Protein AF-A0A8J7KCV1-F1 (afdb_monomer_lite)

Sequence (204 aa):
MAQADCYLADWPGPLAQWQGEIDAYVFRALEPGMQAGCWDATDAADSQYQCLPAELRWLGALVTLDAQVCNGGFDQFFENSYGAVAEEALAGFRAFGLQEFAELCEAVCACLPRPVPRDQDERLALLEALRERREQHPAYADAAALAQARRQFEHWDAYTDDYFALMRRPFASLPAAYRAGLWGPLSHYIDQHPERFFRMPEAN

Foldseek 3Di:
DALLLQAPCNAPFLVVVCVVVLCVQQCVLQVQQQVVLDQDPPGSSVVRLVPDFLQSLLVSLQNLQSVQLSVPFVVSCLLGLSVLSLVSPLVSCVVLVVVLVNVLSCVVCVLADPPHDNRNVVSVVSVVVLVVCVVVDPLVVDPVSVVVCCVVRDDSVVSSVVVVVQQPAADPPDDPSLGGNPRNSVSVSCVVPVVSHPDDPPPD

Structure (mmCIF, N/CA/C/O backbone):
data_AF-A0A8J7KCV1-F1
#
_entry.id   AF-A0A8J7KCV1-F1
#
loop_
_atom_site.group_PDB
_atom_site.id
_atom_site.type_symbol
_atom_site.label_atom_id
_atom_site.label_alt_id
_atom_site.label_comp_id
_atom_site.label_asym_id
_atom_site.label_entity_id
_atom_site.label_seq_id
_atom_site.pdbx_PDB_ins_code
_atom_site.Cartn_x
_atom_site.Cartn_y
_atom_site.Cartn_z
_atom_site.occupancy
_atom_site.B_iso_or_equiv
_atom_site.auth_seq_id
_atom_site.auth_comp_id
_atom_site.auth_asym_id
_atom_site.auth_atom_id
_atom_site.pdbx_PDB_model_num
ATOM 1 N N . MET A 1 1 ? 0.155 21.320 -9.945 1.00 36.09 1 MET A N 1
ATOM 2 C CA . MET A 1 1 ? -0.465 21.305 -8.603 1.00 36.09 1 MET A CA 1
ATOM 3 C C . MET A 1 1 ? 0.025 20.041 -7.931 1.00 36.09 1 MET A C 1
ATOM 5 O O . MET A 1 1 ? -0.026 19.004 -8.575 1.00 36.09 1 MET A O 1
ATOM 9 N N . ALA A 1 2 ? 0.697 20.208 -6.795 1.00 37.81 2 ALA A N 1
ATOM 10 C CA . ALA A 1 2 ? 1.775 19.356 -6.290 1.00 37.81 2 ALA A CA 1
ATOM 11 C C . ALA A 1 2 ? 1.279 18.229 -5.363 1.00 37.81 2 ALA A C 1
ATOM 13 O O . ALA A 1 2 ? 0.158 18.312 -4.878 1.00 37.81 2 ALA A O 1
ATOM 14 N N . GLN A 1 3 ? 2.152 17.248 -5.083 1.00 46.03 3 GLN A N 1
ATOM 15 C CA . GLN A 1 3 ? 2.056 16.154 -4.086 1.00 46.03 3 GLN A CA 1
ATOM 16 C C . GLN A 1 3 ? 1.333 16.479 -2.754 1.00 46.03 3 GLN A C 1
ATOM 18 O O . GLN A 1 3 ? 0.912 15.564 -2.057 1.00 46.03 3 GLN A O 1
ATOM 23 N N . ALA A 1 4 ? 1.179 17.756 -2.396 1.00 40.38 4 ALA A N 1
ATOM 24 C CA . ALA A 1 4 ? 0.556 18.225 -1.159 1.00 40.38 4 ALA A CA 1
ATOM 25 C C . ALA A 1 4 ? -0.933 17.846 -1.003 1.00 40.38 4 ALA A C 1
ATOM 27 O O . ALA A 1 4 ? -1.388 17.660 0.114 1.00 40.38 4 ALA A O 1
ATOM 28 N N . ASP A 1 5 ? -1.697 17.656 -2.085 1.00 45.53 5 ASP A N 1
ATOM 29 C CA . ASP A 1 5 ? -3.137 17.335 -1.972 1.00 45.53 5 ASP A CA 1
ATOM 30 C C . ASP A 1 5 ? -3.415 15.846 -1.639 1.00 45.53 5 ASP A C 1
ATOM 32 O O . ASP A 1 5 ? -4.567 15.406 -1.665 1.00 45.53 5 ASP A O 1
ATOM 36 N N . CYS A 1 6 ? -2.372 15.042 -1.392 1.00 49.19 6 CYS A N 1
ATOM 37 C CA . CYS A 1 6 ? -2.468 13.587 -1.217 1.00 49.19 6 CYS A CA 1
ATOM 38 C C . CYS A 1 6 ? -2.203 13.115 0.223 1.00 49.19 6 CYS A C 1
ATOM 40 O O . CYS A 1 6 ? -2.686 12.045 0.594 1.00 49.19 6 CYS A O 1
ATOM 42 N N . TYR A 1 7 ? -1.501 13.907 1.043 1.00 54.84 7 TYR A N 1
ATOM 43 C CA . TYR A 1 7 ? -1.143 13.507 2.404 1.00 54.84 7 TYR A CA 1
ATOM 44 C C . TYR A 1 7 ? -2.344 13.530 3.347 1.00 54.84 7 TYR A C 1
ATOM 46 O O . TYR A 1 7 ? -3.113 14.491 3.388 1.00 54.84 7 TYR A O 1
ATOM 54 N N . LEU A 1 8 ? -2.429 12.507 4.202 1.00 57.56 8 LEU A N 1
ATOM 55 C CA . LEU A 1 8 ? -3.375 12.462 5.319 1.00 57.56 8 LEU A CA 1
ATOM 56 C C . LEU A 1 8 ? -3.290 13.716 6.210 1.00 57.56 8 LEU A C 1
ATOM 58 O O . LEU A 1 8 ? -4.315 14.217 6.662 1.00 57.56 8 LEU A O 1
ATOM 62 N N . ALA A 1 9 ? -2.078 14.246 6.421 1.00 53.53 9 ALA A N 1
ATOM 63 C CA . ALA A 1 9 ? -1.832 15.429 7.249 1.00 53.53 9 ALA A CA 1
ATOM 64 C C . ALA A 1 9 ? -2.503 16.707 6.713 1.00 53.53 9 ALA A C 1
ATOM 66 O O . ALA A 1 9 ? -2.848 17.592 7.494 1.00 53.53 9 ALA A O 1
ATOM 67 N N . ASP A 1 10 ? -2.728 16.780 5.400 1.00 55.25 10 ASP A N 1
ATOM 68 C CA . ASP A 1 10 ? -3.364 17.917 4.732 1.00 55.25 10 ASP A CA 1
ATOM 69 C C . ASP A 1 10 ? -4.872 17.680 4.498 1.00 55.25 10 ASP A C 1
ATOM 71 O O . ASP A 1 10 ? -5.571 18.526 3.931 1.00 55.25 10 ASP A O 1
ATOM 75 N N . TRP A 1 11 ? -5.409 16.542 4.961 1.00 59.81 11 TRP A N 1
ATOM 76 C CA . TRP A 1 11 ? -6.804 16.159 4.771 1.00 59.81 11 TRP A CA 1
ATOM 77 C C . TRP A 1 11 ? -7.705 16.667 5.912 1.00 59.81 11 TRP A C 1
ATOM 79 O O . TRP A 1 11 ? -7.592 16.187 7.037 1.00 59.81 11 TRP A O 1
ATOM 89 N N . PRO A 1 12 ? -8.698 17.546 5.660 1.00 55.81 12 PRO A N 1
ATOM 90 C CA . PRO A 1 12 ? -9.616 18.054 6.692 1.00 55.81 12 PRO A CA 1
ATOM 91 C C . PRO A 1 12 ? -10.721 17.042 7.088 1.00 55.81 12 PRO A C 1
ATOM 93 O O . PRO A 1 12 ? -11.812 17.425 7.519 1.00 55.81 12 PRO A O 1
ATOM 96 N N . GLY A 1 13 ? -10.472 15.744 6.884 1.00 61.47 13 GLY A N 1
ATOM 97 C CA . GLY A 1 13 ? -11.418 14.643 7.064 1.00 61.47 13 GLY A CA 1
ATOM 98 C C . GLY A 1 13 ? -11.696 14.241 8.517 1.00 61.47 13 GLY A C 1
ATOM 99 O O . GLY A 1 13 ? -10.932 14.603 9.406 1.00 61.47 13 GLY A O 1
ATOM 100 N N . PRO A 1 14 ? -12.712 13.393 8.770 1.00 58.69 14 PRO A N 1
ATOM 101 C CA . PRO A 1 14 ? -12.925 12.737 10.063 1.00 58.69 14 PRO A CA 1
ATOM 102 C C . PRO A 1 14 ? -11.691 11.974 10.544 1.00 58.69 14 PRO A C 1
ATOM 104 O O . PRO A 1 14 ? -11.448 11.906 11.739 1.00 58.69 14 PRO A O 1
ATOM 107 N N . LEU A 1 15 ? -10.868 11.449 9.631 1.00 65.81 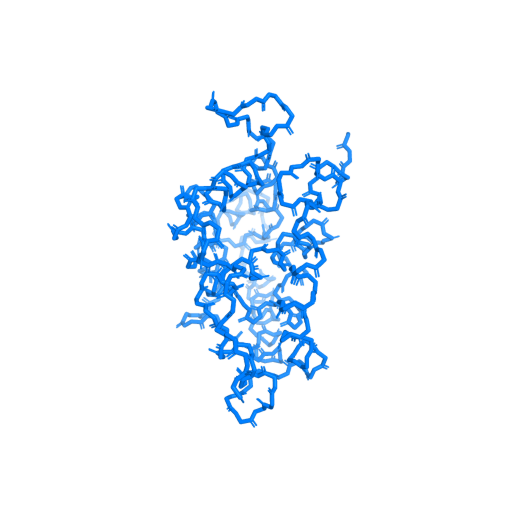15 LEU A N 1
ATOM 108 C CA . LEU A 1 15 ? -9.578 10.844 9.966 1.00 65.81 15 LEU A CA 1
ATOM 109 C C . LEU A 1 15 ? -8.608 11.799 10.679 1.00 65.81 15 LEU A C 1
ATOM 111 O O . LEU A 1 15 ? -7.857 11.345 11.534 1.00 65.81 15 LEU A O 1
ATOM 115 N N . ALA A 1 16 ? -8.648 13.107 10.399 1.00 66.50 16 ALA A N 1
ATOM 116 C CA . ALA A 1 16 ? -7.771 14.077 11.056 1.00 66.50 16 ALA A CA 1
ATOM 117 C C . ALA A 1 16 ? -8.033 14.168 12.565 1.00 66.50 16 ALA A C 1
ATOM 119 O O . ALA A 1 16 ? -7.112 14.411 13.340 1.00 66.50 16 ALA A O 1
ATOM 120 N N . GLN A 1 17 ? -9.277 13.926 12.998 1.00 68.12 17 GLN A N 1
ATOM 121 C CA . GLN A 1 17 ? -9.614 13.890 14.424 1.00 68.12 17 GLN A CA 1
ATOM 122 C C . GLN A 1 17 ? -9.018 12.662 15.131 1.00 68.12 17 GLN A C 1
ATOM 124 O O . GLN A 1 17 ? -8.866 12.691 16.344 1.00 68.12 17 GLN A O 1
ATOM 129 N N . TRP A 1 18 ? -8.676 11.621 14.362 1.00 69.56 18 TRP A N 1
ATOM 130 C CA . TRP A 1 18 ? -8.099 10.361 14.828 1.00 69.56 18 TRP A CA 1
ATOM 131 C C . TRP A 1 18 ? -6.590 10.266 14.572 1.00 69.56 18 TRP A C 1
ATOM 133 O O . TRP A 1 18 ? -5.991 9.214 14.795 1.00 69.56 18 TRP A O 1
ATOM 143 N N . GLN A 1 19 ? -5.959 11.334 14.066 1.00 69.38 19 GLN A N 1
ATOM 144 C CA . GLN A 1 19 ? -4.537 11.327 13.717 1.00 69.38 19 GLN A CA 1
ATOM 145 C C . GLN A 1 19 ? -3.670 10.973 14.931 1.00 69.38 19 GLN A C 1
ATOM 147 O O . GLN A 1 19 ? -2.750 10.172 14.815 1.00 69.38 19 GLN A O 1
ATOM 152 N N . GLY A 1 20 ? -4.003 11.510 16.110 1.00 69.19 20 GLY A N 1
ATOM 153 C CA . GLY A 1 20 ? -3.274 11.219 17.344 1.00 69.19 20 GLY A CA 1
ATOM 154 C C . GLY A 1 20 ? -3.357 9.746 17.749 1.00 69.19 20 GLY A C 1
ATOM 155 O O . GLY A 1 20 ? -2.357 9.171 18.173 1.00 69.19 20 GLY A O 1
ATOM 156 N N . GLU A 1 21 ? -4.520 9.115 17.597 1.00 70.00 21 GLU A N 1
ATOM 157 C CA . GLU A 1 21 ? -4.718 7.691 17.861 1.00 70.00 21 GLU A CA 1
ATOM 158 C C . GLU A 1 21 ? -4.012 6.815 16.825 1.00 70.00 21 GLU A C 1
ATOM 160 O O . GLU A 1 21 ? -3.375 5.831 17.196 1.00 70.00 21 GLU A O 1
ATOM 165 N N . ILE A 1 22 ? -4.084 7.168 15.541 1.00 72.44 22 ILE A N 1
ATOM 166 C CA . ILE A 1 22 ? -3.347 6.466 14.483 1.00 72.44 22 ILE A CA 1
ATOM 167 C C . ILE A 1 22 ? -1.846 6.532 14.790 1.00 72.44 22 ILE A C 1
ATOM 169 O O . ILE A 1 22 ? -1.183 5.496 14.840 1.00 72.44 22 ILE A O 1
ATOM 173 N N . ASP A 1 23 ? -1.323 7.707 15.126 1.00 70.56 23 ASP A N 1
ATOM 174 C CA . ASP A 1 23 ? 0.084 7.857 15.489 1.00 70.56 23 ASP A CA 1
ATOM 175 C C . ASP A 1 23 ? 0.454 7.052 16.742 1.00 70.56 23 ASP A C 1
ATOM 177 O O . ASP A 1 23 ? 1.470 6.350 16.775 1.00 70.56 23 ASP A O 1
ATOM 181 N N . ALA A 1 24 ? -0.393 7.094 17.770 1.00 68.44 24 ALA A N 1
ATOM 182 C CA . ALA A 1 24 ? -0.128 6.442 19.044 1.00 68.44 24 ALA A CA 1
ATOM 183 C C . ALA A 1 24 ? -0.217 4.910 18.991 1.00 68.44 24 ALA A C 1
ATOM 185 O O . ALA A 1 24 ? 0.581 4.247 19.656 1.00 68.44 24 ALA A O 1
ATOM 186 N N . TYR A 1 25 ? -1.180 4.351 18.254 1.00 69.81 25 TYR A N 1
ATOM 187 C CA . TYR A 1 25 ? -1.461 2.911 18.259 1.00 69.81 25 TYR A CA 1
ATOM 188 C C . TYR A 1 25 ? -0.835 2.177 17.087 1.00 69.81 25 TYR A C 1
ATOM 190 O O . TYR A 1 25 ? -0.376 1.048 17.246 1.00 69.81 25 TYR A O 1
ATOM 198 N N . VAL A 1 26 ? -0.822 2.799 15.914 1.00 71.56 26 VAL A N 1
ATOM 199 C CA . VAL A 1 26 ? -0.413 2.130 14.686 1.00 71.56 26 VAL A CA 1
ATOM 200 C C . VAL A 1 26 ? 1.069 2.349 14.431 1.00 71.56 26 VAL A C 1
ATOM 202 O O . VAL A 1 26 ? 1.812 1.374 14.324 1.00 71.56 26 VAL A O 1
ATOM 205 N N . PHE A 1 27 ? 1.529 3.603 14.390 1.00 73.00 27 PHE A N 1
ATOM 206 C CA . PHE A 1 27 ? 2.942 3.865 14.107 1.00 73.00 27 PHE A CA 1
ATOM 207 C C . PHE A 1 27 ? 3.850 3.386 15.231 1.00 73.00 27 PHE A C 1
ATOM 209 O O . PHE A 1 27 ? 4.862 2.761 14.943 1.00 73.00 27 PHE A O 1
ATOM 216 N N . ARG A 1 28 ? 3.453 3.543 16.499 1.00 76.00 28 ARG A N 1
ATOM 217 C CA . ARG A 1 28 ? 4.215 2.977 17.625 1.00 76.00 28 ARG A CA 1
ATOM 218 C C . ARG A 1 28 ? 4.380 1.457 17.536 1.00 76.00 28 ARG A C 1
ATOM 220 O O . ARG A 1 28 ? 5.428 0.943 17.908 1.00 76.00 28 ARG A O 1
ATOM 227 N N . ALA A 1 29 ? 3.354 0.738 17.082 1.00 75.38 29 ALA A N 1
ATOM 228 C CA . ALA A 1 29 ? 3.421 -0.717 16.954 1.00 75.38 29 ALA A CA 1
ATOM 229 C C . ALA A 1 29 ? 4.266 -1.156 15.747 1.00 75.38 29 ALA A C 1
ATOM 231 O O . ALA A 1 29 ? 4.892 -2.210 15.791 1.00 75.38 29 ALA A O 1
ATOM 232 N N . LEU A 1 30 ? 4.296 -0.349 14.683 1.00 75.44 30 LEU A N 1
ATOM 233 C CA . LEU A 1 30 ? 5.103 -0.599 13.488 1.00 75.44 30 LEU A CA 1
ATOM 234 C C . LEU A 1 30 ? 6.573 -0.172 13.648 1.00 75.44 30 LEU A C 1
ATOM 236 O O . LEU A 1 30 ? 7.455 -0.776 13.040 1.00 75.44 30 LEU A O 1
ATOM 240 N N . GLU A 1 31 ? 6.845 0.857 14.453 1.00 76.19 31 GLU A N 1
ATOM 241 C CA . GLU A 1 31 ? 8.150 1.519 14.567 1.00 76.19 31 GLU A CA 1
ATOM 242 C C . GLU A 1 31 ? 9.320 0.556 14.826 1.00 76.19 31 GLU A C 1
ATOM 244 O O . GLU A 1 31 ? 10.334 0.685 14.136 1.00 76.19 31 GLU A O 1
ATOM 249 N N . PRO A 1 32 ? 9.216 -0.448 15.720 1.00 75.81 32 PRO A N 1
ATOM 250 C CA . PRO A 1 32 ? 10.346 -1.333 15.969 1.00 75.81 32 PRO A CA 1
ATOM 251 C C . PRO A 1 32 ? 10.728 -2.163 14.730 1.00 75.81 32 PRO A C 1
ATOM 253 O O . PRO A 1 32 ? 11.911 -2.380 14.489 1.00 75.81 32 PRO A O 1
ATOM 256 N N . GLY A 1 33 ? 9.754 -2.567 13.906 1.00 72.06 33 GLY A N 1
ATOM 257 C CA . GLY A 1 33 ? 10.002 -3.345 12.683 1.00 72.06 33 GLY A CA 1
ATOM 258 C C . GLY A 1 33 ? 10.502 -2.456 11.552 1.00 72.06 33 GLY A C 1
ATOM 259 O O . GLY A 1 33 ? 11.409 -2.817 10.806 1.00 72.06 33 GLY A O 1
ATOM 260 N N . MET A 1 34 ? 9.982 -1.227 11.485 1.00 75.00 34 MET A N 1
ATOM 261 C CA . MET A 1 34 ? 10.460 -0.206 10.552 1.00 75.00 34 MET A CA 1
ATOM 262 C C . MET A 1 34 ? 11.934 0.139 10.797 1.00 75.00 34 MET A C 1
ATOM 264 O O . MET A 1 34 ? 12.679 0.293 9.830 1.00 75.00 34 MET A O 1
ATOM 268 N N . GLN A 1 35 ? 12.352 0.261 12.062 1.00 75.25 35 GLN A N 1
ATOM 269 C CA . GLN A 1 35 ? 13.738 0.561 12.437 1.00 75.25 35 GLN A CA 1
ATOM 270 C C . GLN A 1 35 ? 14.677 -0.628 12.232 1.00 75.25 35 GLN A C 1
ATOM 272 O O . GLN A 1 35 ? 15.833 -0.428 11.863 1.00 75.25 35 GLN A O 1
ATOM 277 N N . ALA A 1 36 ? 14.197 -1.845 12.487 1.00 72.50 36 ALA A N 1
ATOM 278 C CA . ALA A 1 36 ? 15.007 -3.045 12.352 1.00 72.50 36 ALA A CA 1
ATOM 279 C C . ALA A 1 36 ? 15.254 -3.425 10.884 1.00 72.50 36 ALA A C 1
ATOM 281 O O . ALA A 1 36 ? 16.288 -4.011 10.579 1.00 72.50 36 ALA A O 1
ATOM 282 N N . GLY A 1 37 ? 14.317 -3.121 9.977 1.00 68.44 37 GLY A N 1
ATOM 283 C CA . GLY A 1 37 ? 14.374 -3.574 8.579 1.00 68.44 37 GLY A CA 1
ATOM 284 C C . GLY A 1 37 ? 14.086 -5.074 8.410 1.00 68.44 37 GLY A C 1
ATOM 285 O O . GLY A 1 37 ? 13.698 -5.503 7.323 1.00 68.44 37 GLY A O 1
ATOM 286 N N . CYS A 1 38 ? 14.179 -5.848 9.494 1.00 65.81 38 CYS A N 1
ATOM 287 C CA . CYS A 1 38 ? 13.706 -7.216 9.611 1.00 65.81 38 CYS A CA 1
ATOM 288 C C . CYS A 1 38 ? 12.348 -7.256 10.330 1.00 65.81 38 CYS A C 1
ATOM 290 O O . CYS A 1 38 ? 12.092 -6.543 11.302 1.00 65.81 38 CYS A O 1
ATOM 292 N N . TRP A 1 39 ? 11.452 -8.080 9.794 1.00 66.69 39 TRP A N 1
ATOM 293 C CA . TRP A 1 39 ? 10.100 -8.292 10.303 1.00 66.69 39 TRP A CA 1
ATOM 294 C C . TRP A 1 39 ? 9.893 -9.795 10.463 1.00 66.69 39 TRP A C 1
ATOM 296 O O . TRP A 1 39 ? 9.200 -10.419 9.654 1.00 66.69 39 TRP A O 1
ATOM 306 N N . ASP A 1 40 ? 10.559 -10.390 11.452 1.00 57.84 40 ASP A N 1
ATOM 307 C CA . ASP A 1 40 ? 10.357 -11.792 11.802 1.00 57.84 40 ASP A CA 1
ATOM 308 C C . ASP A 1 40 ? 9.406 -11.941 13.005 1.00 57.84 40 ASP A C 1
ATOM 310 O O . ASP A 1 40 ? 9.271 -11.047 13.839 1.00 57.84 40 ASP A O 1
ATOM 314 N N . ALA A 1 41 ? 8.724 -13.086 13.103 1.00 51.50 41 ALA A N 1
ATOM 315 C CA . ALA A 1 41 ? 7.763 -13.351 14.178 1.00 51.50 41 ALA A CA 1
ATOM 316 C C . ALA A 1 41 ? 8.409 -13.455 15.579 1.00 51.50 41 ALA A C 1
ATOM 318 O O . ALA A 1 41 ? 7.701 -13.544 16.585 1.00 51.50 41 ALA A O 1
ATOM 319 N N . THR A 1 42 ? 9.740 -13.501 15.652 1.00 50.88 42 THR A N 1
ATOM 320 C CA . THR A 1 42 ? 10.529 -13.517 16.888 1.00 50.88 42 THR A CA 1
ATOM 321 C C . THR A 1 42 ? 10.976 -12.122 17.333 1.00 50.88 42 THR A C 1
ATOM 323 O O . THR A 1 42 ? 11.316 -11.949 18.507 1.00 50.88 42 THR A O 1
ATOM 326 N N . ASP A 1 43 ? 10.893 -11.121 16.459 1.00 56.44 43 ASP A N 1
ATOM 327 C CA . ASP A 1 43 ? 11.158 -9.726 16.756 1.00 56.44 43 ASP A CA 1
ATOM 328 C C . ASP A 1 43 ? 9.984 -9.103 17.520 1.00 56.44 43 ASP A C 1
ATOM 330 O O . ASP A 1 43 ? 8.803 -9.247 17.187 1.00 56.44 43 ASP A O 1
ATOM 334 N N . ALA A 1 44 ? 10.309 -8.335 18.564 1.00 51.25 44 ALA A N 1
ATOM 335 C CA . ALA A 1 44 ? 9.322 -7.657 19.407 1.00 51.25 44 ALA A CA 1
ATOM 336 C C . ALA A 1 44 ? 8.367 -6.745 18.600 1.00 51.25 44 ALA A C 1
ATOM 338 O O . ALA A 1 44 ? 7.220 -6.544 19.004 1.00 51.25 44 ALA A O 1
ATOM 339 N N . ALA A 1 45 ? 8.826 -6.248 17.448 1.00 51.44 45 ALA A N 1
ATOM 340 C CA . ALA A 1 45 ? 8.075 -5.464 16.473 1.00 51.44 45 ALA A CA 1
ATOM 341 C C . ALA A 1 45 ? 6.847 -6.182 15.901 1.00 51.44 45 ALA A C 1
ATOM 343 O O . ALA A 1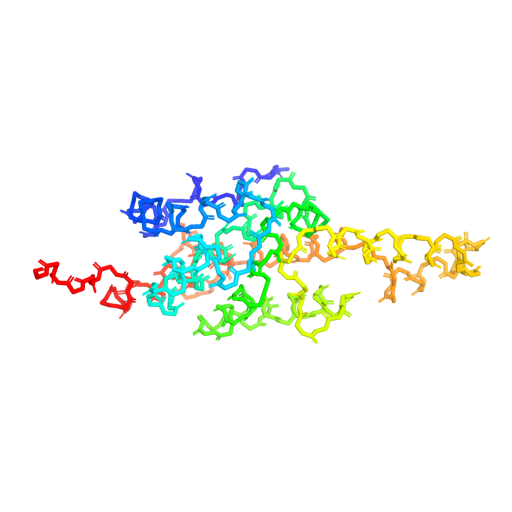 45 ? 5.716 -5.704 16.023 1.00 51.44 45 ALA A O 1
ATOM 344 N N . ASP A 1 46 ? 7.077 -7.345 15.287 1.00 58.38 46 ASP A N 1
ATOM 345 C CA . ASP A 1 46 ? 6.034 -8.132 14.638 1.00 58.38 46 ASP A CA 1
ATOM 346 C C . ASP A 1 46 ? 5.046 -8.625 15.703 1.00 58.38 46 ASP A C 1
ATOM 348 O O . ASP A 1 46 ? 3.838 -8.623 15.484 1.00 58.38 46 ASP A O 1
ATOM 352 N N . SER A 1 47 ? 5.531 -8.892 16.924 1.00 62.34 47 SER A N 1
ATOM 353 C CA . SER A 1 47 ? 4.679 -9.304 18.043 1.00 62.34 47 SER A CA 1
ATOM 354 C C . SER A 1 47 ? 3.645 -8.245 18.462 1.00 62.34 47 SER A C 1
ATOM 356 O O . SER A 1 47 ? 2.486 -8.588 18.700 1.00 62.34 47 SER A O 1
ATOM 358 N N . GLN A 1 48 ? 4.011 -6.957 18.522 1.00 69.94 48 GLN A N 1
ATOM 359 C CA . GLN A 1 48 ? 3.091 -5.895 18.956 1.00 69.94 48 GLN A CA 1
ATOM 360 C C . GLN A 1 48 ? 2.128 -5.483 17.849 1.00 69.94 48 GLN A C 1
ATOM 362 O O . GLN A 1 48 ? 0.926 -5.359 18.096 1.00 69.94 48 GLN A O 1
ATOM 367 N N . TYR A 1 49 ? 2.635 -5.318 16.627 1.00 77.38 49 TYR A N 1
ATOM 368 C CA . TYR A 1 49 ? 1.798 -4.997 15.479 1.00 77.38 49 TYR A CA 1
ATOM 369 C C . TYR A 1 49 ? 0.770 -6.100 15.211 1.00 77.38 49 TYR A C 1
ATOM 371 O O . TYR A 1 49 ? -0.409 -5.799 15.028 1.00 77.38 49 TYR A O 1
ATOM 379 N N . GLN A 1 50 ? 1.161 -7.378 15.282 1.00 77.56 50 GLN A N 1
ATOM 380 C CA . GLN A 1 50 ? 0.229 -8.495 15.092 1.00 77.56 50 GLN A CA 1
ATOM 381 C C . GLN A 1 50 ? -0.833 -8.612 16.194 1.00 77.56 50 GLN A C 1
ATOM 383 O O . GLN A 1 50 ? -1.916 -9.140 15.932 1.00 77.56 50 GLN A O 1
ATOM 388 N N . CYS A 1 51 ? -0.581 -8.081 17.395 1.00 79.88 51 CYS A N 1
ATOM 389 C CA . CYS A 1 51 ? -1.574 -8.040 18.472 1.00 79.88 51 CYS A CA 1
ATOM 390 C C . CYS A 1 51 ? -2.679 -6.994 18.258 1.00 79.88 51 CYS A C 1
ATOM 392 O O . CYS A 1 51 ? -3.715 -7.070 18.923 1.00 79.88 51 CYS A O 1
ATOM 394 N N . LEU A 1 52 ? -2.499 -6.025 17.354 1.00 81.69 52 LEU A N 1
ATOM 395 C CA . LEU A 1 52 ? -3.552 -5.059 17.040 1.00 81.69 52 LEU A CA 1
ATOM 396 C C . LEU A 1 52 ? -4.748 -5.749 16.364 1.00 81.69 52 LEU A C 1
ATOM 398 O O . LEU A 1 52 ? -4.547 -6.712 15.627 1.00 81.69 52 LEU A O 1
ATOM 402 N N . PRO A 1 53 ? -5.985 -5.249 16.524 1.00 86.50 53 PRO A N 1
ATOM 403 C CA . PRO A 1 53 ? -7.114 -5.628 15.677 1.00 86.50 53 PRO A CA 1
ATOM 404 C C . PRO A 1 53 ? -6.780 -5.524 14.183 1.00 86.50 53 PRO A C 1
ATOM 406 O O . PRO A 1 53 ? -6.017 -4.651 13.763 1.00 86.50 53 PRO A O 1
ATOM 409 N N . ALA A 1 54 ? -7.368 -6.400 13.365 1.00 89.19 54 ALA A N 1
ATOM 410 C CA . ALA A 1 54 ? -7.060 -6.468 11.937 1.00 89.19 54 ALA A CA 1
ATOM 411 C C . ALA A 1 54 ? -7.318 -5.132 11.223 1.00 89.19 54 ALA A C 1
ATOM 413 O O . ALA A 1 54 ? -6.504 -4.702 10.415 1.00 89.19 54 ALA A O 1
ATOM 414 N N . GLU A 1 55 ? -8.393 -4.438 11.587 1.00 88.62 55 GLU A N 1
ATOM 415 C CA . GLU A 1 55 ? -8.785 -3.142 11.044 1.00 88.62 55 GLU A CA 1
ATOM 416 C C . GLU A 1 55 ? -7.750 -2.050 11.323 1.00 88.62 55 GLU A C 1
ATOM 418 O O . GLU A 1 55 ? -7.459 -1.251 10.435 1.00 88.62 55 GLU A O 1
ATOM 423 N N . LEU A 1 56 ? -7.147 -2.044 12.517 1.00 85.50 56 LEU A N 1
ATOM 424 C CA . LEU A 1 56 ? -6.065 -1.118 12.854 1.00 85.50 56 LEU A CA 1
ATOM 425 C C . LEU A 1 56 ? -4.779 -1.445 12.091 1.00 85.50 56 LEU A C 1
ATOM 427 O O . LEU A 1 56 ? -4.097 -0.532 11.626 1.00 85.50 56 LEU A O 1
ATOM 431 N N . ARG A 1 57 ? -4.470 -2.734 11.902 1.00 88.75 57 ARG A N 1
ATOM 432 C CA . ARG A 1 57 ? -3.326 -3.145 11.075 1.00 88.75 57 ARG A CA 1
ATOM 433 C C . ARG A 1 57 ? -3.509 -2.716 9.624 1.00 88.75 57 ARG A C 1
ATOM 435 O O . ARG A 1 57 ? -2.603 -2.111 9.058 1.00 88.75 57 ARG A O 1
ATOM 442 N N . TRP A 1 58 ? -4.683 -2.971 9.051 1.00 92.69 58 TRP A N 1
ATOM 443 C CA . TRP A 1 58 ? -5.039 -2.562 7.693 1.00 92.69 58 TRP A CA 1
ATOM 444 C C . TRP A 1 58 ? -4.990 -1.050 7.523 1.00 92.69 58 TRP A C 1
ATOM 446 O O . TRP A 1 58 ? -4.352 -0.573 6.591 1.00 92.69 58 TRP A O 1
ATOM 456 N N . LEU A 1 59 ? -5.600 -0.291 8.439 1.00 88.94 59 LEU A N 1
ATOM 457 C CA . LEU A 1 59 ? -5.529 1.169 8.430 1.00 88.94 59 LEU A CA 1
ATOM 458 C C . LEU A 1 59 ? -4.072 1.638 8.429 1.00 88.94 59 LEU A C 1
ATOM 460 O O . LEU A 1 59 ? -3.693 2.459 7.600 1.00 88.94 59 LEU A O 1
ATOM 464 N N . GLY A 1 60 ? -3.236 1.065 9.291 1.00 86.12 60 GLY A N 1
ATOM 465 C CA . GLY A 1 60 ? -1.821 1.406 9.335 1.00 86.12 60 GLY A CA 1
ATOM 466 C C . GLY A 1 60 ? -1.032 1.083 8.093 1.00 86.12 60 GLY A C 1
ATOM 467 O O . GLY A 1 60 ? -0.202 1.886 7.666 1.00 86.12 60 GLY A O 1
ATOM 468 N N . ALA A 1 61 ? -1.312 -0.067 7.495 1.00 91.31 61 ALA A N 1
ATOM 469 C CA . ALA A 1 61 ? -0.691 -0.464 6.250 1.00 91.31 61 ALA A CA 1
ATOM 470 C C . ALA A 1 61 ? -1.069 0.492 5.111 1.00 91.31 61 ALA A C 1
ATOM 472 O O . ALA A 1 61 ? -0.198 0.899 4.348 1.00 91.31 61 ALA A O 1
ATOM 473 N N . LEU A 1 62 ? -2.334 0.922 5.048 1.00 92.12 62 LEU A N 1
ATOM 474 C CA . LEU A 1 62 ? -2.802 1.903 4.069 1.00 92.12 62 LEU A CA 1
ATOM 475 C C . LEU A 1 62 ? -2.170 3.283 4.265 1.00 92.12 62 LEU A C 1
ATOM 477 O O . LEU A 1 62 ? -1.701 3.867 3.293 1.00 92.12 62 LEU A O 1
ATOM 481 N N . VAL A 1 63 ? -2.112 3.790 5.501 1.00 86.62 63 VAL A N 1
ATOM 482 C CA . VAL A 1 63 ? -1.466 5.084 5.790 1.00 86.62 63 VAL A CA 1
ATOM 483 C C . VAL A 1 63 ? 0.027 5.034 5.471 1.00 86.62 63 VAL A C 1
ATOM 485 O O . VAL A 1 63 ? 0.570 5.970 4.889 1.00 86.62 63 VAL A O 1
ATOM 488 N N . THR A 1 64 ? 0.687 3.925 5.802 1.00 87.00 64 THR A N 1
ATOM 489 C CA . THR A 1 64 ? 2.105 3.712 5.499 1.00 87.00 64 THR A CA 1
ATOM 490 C C . THR A 1 64 ? 2.356 3.664 3.994 1.00 87.00 64 THR A C 1
ATOM 492 O O . THR A 1 64 ? 3.254 4.349 3.506 1.00 87.00 64 THR A O 1
ATOM 495 N N . LEU A 1 65 ? 1.561 2.882 3.256 1.00 92.56 65 LEU A N 1
ATOM 496 C CA . LEU A 1 65 ? 1.653 2.788 1.802 1.00 92.56 65 LEU A CA 1
ATOM 497 C C . LEU A 1 65 ? 1.452 4.160 1.164 1.00 92.56 65 LEU A C 1
ATOM 499 O O . LEU A 1 65 ? 2.301 4.582 0.384 1.00 92.56 65 LEU A O 1
ATOM 503 N N . ASP A 1 66 ? 0.386 4.874 1.534 1.00 89.94 66 ASP A N 1
ATOM 504 C CA . ASP A 1 66 ? 0.106 6.202 0.990 1.00 89.94 66 ASP A CA 1
ATOM 505 C C . ASP A 1 66 ? 1.266 7.170 1.239 1.00 89.94 66 ASP A C 1
ATOM 507 O O . ASP A 1 66 ? 1.745 7.804 0.303 1.00 89.94 66 ASP A O 1
ATOM 511 N N . ALA A 1 67 ? 1.793 7.219 2.466 1.00 84.94 67 ALA A N 1
ATOM 512 C CA . ALA A 1 67 ? 2.910 8.094 2.800 1.00 84.94 67 ALA A CA 1
ATOM 513 C C . ALA A 1 67 ? 4.161 7.797 1.956 1.00 84.94 67 ALA A C 1
ATOM 515 O O . ALA A 1 67 ? 4.820 8.723 1.482 1.00 84.94 67 ALA A O 1
ATOM 516 N N . GLN A 1 68 ? 4.500 6.521 1.741 1.00 90.50 68 GLN A N 1
ATOM 517 C CA . GLN A 1 68 ? 5.656 6.159 0.915 1.00 90.50 68 GLN A CA 1
ATOM 518 C C . GLN A 1 68 ? 5.425 6.462 -0.568 1.00 90.50 68 GLN A C 1
ATOM 520 O O . GLN A 1 68 ? 6.311 7.025 -1.210 1.00 90.50 68 GLN A O 1
ATOM 525 N N . VAL A 1 69 ? 4.234 6.156 -1.092 1.00 91.38 69 VAL A N 1
ATOM 526 C CA . VAL A 1 69 ? 3.880 6.431 -2.491 1.00 91.38 69 VAL A CA 1
ATOM 527 C C . VAL A 1 69 ? 3.848 7.936 -2.761 1.00 91.38 69 VAL A C 1
ATOM 529 O O . VAL A 1 69 ? 4.386 8.389 -3.769 1.00 91.38 69 VAL A O 1
ATOM 532 N N . CYS A 1 70 ? 3.311 8.736 -1.840 1.00 85.38 70 CYS A N 1
ATOM 533 C CA . CYS A 1 70 ? 3.340 10.195 -1.925 1.00 85.38 70 CYS A CA 1
ATOM 534 C C . CYS A 1 70 ? 4.771 10.754 -1.892 1.00 85.38 70 CYS A C 1
ATOM 536 O O . CYS A 1 70 ? 5.066 11.694 -2.632 1.00 85.38 70 CYS A O 1
ATOM 538 N N . ASN A 1 71 ? 5.663 10.167 -1.086 1.00 85.75 71 ASN A N 1
ATOM 539 C CA . ASN A 1 71 ? 7.057 10.605 -0.969 1.00 85.75 71 ASN A CA 1
ATOM 540 C C . ASN A 1 71 ? 7.903 10.273 -2.213 1.00 85.75 71 ASN A C 1
ATOM 542 O O . ASN A 1 71 ? 8.664 11.128 -2.669 1.00 85.75 71 ASN A O 1
ATOM 546 N N . GLY A 1 72 ? 7.774 9.064 -2.764 1.00 86.12 72 GLY A N 1
ATOM 547 C CA . GLY A 1 72 ? 8.669 8.583 -3.825 1.00 86.12 72 GLY A CA 1
ATOM 548 C C . GLY A 1 72 ? 8.134 7.406 -4.634 1.00 86.12 72 GLY A C 1
ATOM 549 O O . GLY A 1 72 ? 8.916 6.627 -5.172 1.00 86.12 72 GLY A O 1
ATOM 550 N N . GLY A 1 73 ? 6.811 7.266 -4.715 1.00 90.69 73 GLY A N 1
ATOM 551 C CA . GLY A 1 73 ? 6.148 6.216 -5.484 1.00 90.69 73 GLY A CA 1
ATOM 552 C C . GLY A 1 73 ? 6.244 4.829 -4.851 1.00 90.69 73 GLY A C 1
ATOM 553 O O . GLY A 1 73 ? 6.744 4.645 -3.736 1.00 90.69 73 GLY A O 1
ATOM 554 N N . PHE A 1 74 ? 5.739 3.824 -5.568 1.00 91.69 74 PHE A N 1
ATOM 555 C CA . PHE A 1 74 ? 5.829 2.444 -5.086 1.00 91.69 74 PHE A CA 1
ATOM 556 C C . PHE A 1 74 ? 7.282 1.937 -5.029 1.00 91.69 74 PHE A C 1
ATOM 558 O O . PHE A 1 74 ? 7.570 1.107 -4.174 1.00 91.69 74 PHE A O 1
ATOM 565 N N . ASP A 1 75 ? 8.217 2.473 -5.827 1.00 89.31 75 ASP A N 1
ATOM 566 C CA . ASP A 1 75 ? 9.653 2.172 -5.680 1.00 89.31 75 ASP A CA 1
ATOM 567 C C . ASP A 1 75 ? 10.135 2.443 -4.255 1.00 89.31 75 ASP A C 1
ATOM 569 O O . ASP A 1 75 ? 10.622 1.526 -3.590 1.00 89.31 75 ASP A O 1
ATOM 573 N N . GLN A 1 76 ? 9.884 3.647 -3.735 1.00 90.00 76 GLN A N 1
ATOM 574 C CA . GLN A 1 76 ? 10.235 3.973 -2.357 1.00 90.00 76 GLN A CA 1
ATOM 575 C C . GLN A 1 76 ? 9.511 3.065 -1.347 1.00 90.00 76 GLN A C 1
ATOM 577 O O . GLN A 1 76 ? 10.105 2.663 -0.343 1.00 90.00 76 GLN A O 1
ATOM 582 N N . PHE A 1 77 ? 8.239 2.728 -1.592 1.00 93.12 77 PHE A N 1
ATOM 583 C CA . PHE A 1 77 ? 7.477 1.853 -0.698 1.00 93.12 77 PHE A CA 1
ATOM 584 C C . PHE A 1 77 ? 8.139 0.483 -0.519 1.00 93.12 77 PHE A C 1
ATOM 586 O O . PHE A 1 77 ? 8.306 0.045 0.618 1.00 93.12 77 PHE A O 1
ATOM 593 N N . PHE A 1 78 ? 8.547 -0.180 -1.602 1.00 92.25 78 PHE A N 1
ATOM 594 C CA . PHE A 1 78 ? 9.130 -1.522 -1.509 1.00 92.25 78 PHE A CA 1
ATOM 595 C C . PHE A 1 78 ? 10.624 -1.537 -1.168 1.00 92.25 78 PHE A C 1
ATOM 597 O O . PHE A 1 78 ? 11.069 -2.509 -0.552 1.00 92.25 78 PHE A O 1
ATOM 604 N N . GLU A 1 79 ? 11.383 -0.497 -1.535 1.00 90.50 79 GLU A N 1
ATOM 605 C CA . GLU A 1 79 ? 12.798 -0.359 -1.155 1.00 90.50 79 GLU A CA 1
ATOM 606 C C . GLU A 1 79 ? 12.976 -0.128 0.346 1.00 90.50 79 GLU A C 1
ATOM 608 O O . GLU A 1 79 ? 13.923 -0.634 0.952 1.00 90.50 79 GLU A O 1
ATOM 613 N N . ASN A 1 80 ? 12.062 0.620 0.962 1.00 90.12 80 ASN A N 1
ATOM 614 C CA . ASN A 1 80 ? 12.118 0.882 2.390 1.00 90.12 80 ASN A CA 1
ATOM 615 C C . ASN A 1 80 ? 11.557 -0.290 3.207 1.00 90.12 80 ASN A C 1
ATOM 617 O O . ASN A 1 80 ? 10.797 -1.131 2.717 1.00 90.12 80 ASN A O 1
ATOM 621 N N . SER A 1 81 ? 11.868 -0.308 4.506 1.00 86.69 81 SER A N 1
ATOM 622 C CA . SER A 1 81 ? 11.341 -1.295 5.461 1.00 86.69 81 SER A CA 1
ATOM 623 C C . SER A 1 81 ? 9.804 -1.327 5.512 1.00 86.69 81 SER A C 1
ATOM 625 O O . SER A 1 81 ? 9.220 -2.370 5.800 1.00 86.69 81 SER A O 1
ATOM 627 N N . TYR A 1 82 ? 9.148 -0.227 5.132 1.00 86.56 82 TYR A N 1
ATOM 628 C CA . TYR A 1 82 ? 7.694 -0.075 5.023 1.00 86.56 82 TYR A CA 1
ATOM 629 C C . TYR A 1 82 ? 7.016 -1.022 4.025 1.00 86.56 82 TYR A C 1
ATOM 631 O O . TYR A 1 82 ? 5.840 -1.326 4.200 1.00 86.56 82 TYR A O 1
ATOM 639 N N . GLY A 1 83 ? 7.730 -1.551 3.027 1.00 90.06 83 GLY A N 1
ATOM 640 C CA . GLY A 1 83 ? 7.170 -2.528 2.085 1.00 90.06 83 GLY A CA 1
ATOM 641 C C . GLY A 1 83 ? 6.700 -3.828 2.750 1.00 90.06 83 GLY A C 1
ATOM 642 O O . GLY A 1 83 ? 5.991 -4.618 2.130 1.00 90.06 83 GLY A O 1
ATOM 643 N N . ALA A 1 84 ? 7.049 -4.045 4.023 1.00 90.62 84 ALA A N 1
ATOM 644 C CA . ALA A 1 84 ? 6.673 -5.232 4.780 1.00 90.62 84 ALA A CA 1
ATOM 645 C C . ALA A 1 84 ? 5.162 -5.376 4.977 1.00 90.62 84 ALA A C 1
ATOM 647 O O . ALA A 1 84 ? 4.672 -6.495 5.108 1.00 90.62 84 ALA A O 1
ATOM 648 N N . VAL A 1 85 ? 4.424 -4.262 4.965 1.00 91.38 85 VAL A N 1
ATOM 649 C CA . VAL A 1 85 ? 2.970 -4.247 5.182 1.00 91.38 85 VAL A CA 1
ATOM 650 C C . VAL A 1 85 ? 2.161 -4.279 3.879 1.00 91.38 85 VAL A C 1
ATOM 652 O O . VAL A 1 85 ? 0.974 -3.955 3.875 1.00 91.38 85 VAL A O 1
ATOM 655 N N . ALA A 1 86 ? 2.780 -4.647 2.750 1.00 94.00 86 ALA A N 1
ATOM 656 C CA . ALA A 1 86 ? 2.117 -4.677 1.442 1.00 94.00 86 ALA A CA 1
ATOM 657 C C . ALA A 1 86 ? 0.884 -5.602 1.414 1.00 94.00 86 ALA A C 1
ATOM 659 O O . ALA A 1 86 ? -0.152 -5.241 0.851 1.00 94.00 86 ALA A O 1
ATOM 660 N N . GLU A 1 87 ? 0.963 -6.770 2.059 1.00 94.06 87 GLU A N 1
ATOM 661 C CA . GLU A 1 87 ? -0.164 -7.709 2.142 1.00 94.06 87 GLU A CA 1
ATOM 662 C C . GLU A 1 87 ? -1.313 -7.153 2.984 1.00 94.06 87 GLU A C 1
ATOM 664 O O . GLU A 1 87 ? -2.484 -7.255 2.606 1.00 94.06 87 GLU A O 1
ATOM 669 N N . GLU A 1 88 ? -0.994 -6.529 4.116 1.00 93.75 88 GLU A N 1
ATOM 670 C CA . GLU A 1 88 ? -1.975 -5.880 4.976 1.00 93.75 88 GLU A CA 1
ATOM 671 C C . GLU A 1 88 ? -2.636 -4.686 4.286 1.00 93.75 88 GLU A C 1
ATOM 673 O O . GLU A 1 88 ? -3.839 -4.489 4.457 1.00 93.75 88 GLU A O 1
ATOM 678 N N . ALA A 1 89 ? -1.897 -3.925 3.476 1.00 95.25 89 ALA A N 1
ATOM 679 C CA . ALA A 1 89 ? -2.444 -2.809 2.711 1.00 95.25 89 ALA A CA 1
ATOM 680 C C . ALA A 1 89 ? -3.446 -3.306 1.659 1.00 95.25 89 ALA A C 1
ATOM 682 O O . ALA A 1 89 ? -4.580 -2.828 1.590 1.00 95.25 89 ALA A O 1
ATOM 683 N N . LEU A 1 90 ? -3.077 -4.338 0.897 1.00 95.88 90 LEU A N 1
ATOM 684 C CA . LEU A 1 90 ? -3.961 -4.978 -0.074 1.00 95.88 90 LEU A CA 1
ATOM 685 C C . LEU A 1 90 ? -5.229 -5.550 0.584 1.00 95.88 90 LEU A C 1
ATOM 687 O O . LEU A 1 90 ? -6.341 -5.367 0.075 1.00 95.88 90 LEU A O 1
ATOM 691 N N . ALA A 1 91 ? -5.083 -6.227 1.726 1.00 95.56 91 ALA A N 1
ATOM 692 C CA . ALA A 1 91 ? -6.215 -6.722 2.504 1.00 95.56 91 ALA A CA 1
ATOM 693 C C . ALA A 1 91 ? -7.106 -5.572 3.004 1.00 95.56 91 ALA A C 1
ATOM 695 O O . ALA A 1 91 ? -8.331 -5.673 2.929 1.00 95.56 91 ALA A O 1
ATOM 696 N N . GLY A 1 92 ? -6.500 -4.467 3.442 1.00 95.31 92 GLY A N 1
ATOM 697 C CA . GLY A 1 92 ? -7.194 -3.265 3.888 1.00 95.31 92 GLY A CA 1
ATOM 698 C C . GLY A 1 92 ? -8.030 -2.614 2.795 1.00 95.31 92 GLY A C 1
ATOM 699 O O . GLY A 1 92 ? -9.211 -2.346 3.015 1.00 95.31 92 GLY A O 1
ATOM 700 N N . PHE A 1 93 ? -7.472 -2.434 1.592 1.00 95.44 93 PHE A N 1
ATOM 701 C CA . PHE A 1 93 ? -8.237 -1.901 0.462 1.00 95.44 93 PHE A CA 1
ATOM 702 C C . PHE A 1 93 ? -9.496 -2.735 0.196 1.00 95.44 93 PHE A C 1
ATOM 704 O O . PHE A 1 93 ? -10.587 -2.185 0.055 1.00 95.44 93 PHE A O 1
ATOM 711 N N . ARG A 1 94 ? -9.377 -4.068 0.204 1.00 95.56 94 ARG A N 1
ATOM 712 C CA . ARG A 1 94 ? -10.529 -4.970 0.028 1.00 95.56 94 ARG A CA 1
ATOM 713 C C . ARG A 1 94 ? -11.534 -4.847 1.170 1.00 95.56 94 ARG A C 1
ATOM 715 O O . ARG A 1 94 ? -12.731 -4.728 0.917 1.00 95.56 94 ARG A O 1
ATOM 722 N N . ALA A 1 95 ? -11.058 -4.863 2.412 1.00 93.81 95 ALA A N 1
ATOM 723 C CA . ALA A 1 95 ? -11.906 -4.819 3.599 1.00 93.81 95 ALA A CA 1
ATOM 724 C C . ALA A 1 95 ? -12.719 -3.520 3.701 1.00 93.81 95 ALA A C 1
ATOM 726 O O . ALA A 1 95 ? -13.871 -3.552 4.131 1.00 93.81 95 ALA A O 1
ATOM 727 N N . PHE A 1 96 ? -12.148 -2.395 3.263 1.00 90.75 96 PHE A N 1
ATOM 728 C CA . PHE A 1 96 ? -12.805 -1.086 3.282 1.00 90.75 96 PHE A CA 1
ATOM 729 C C . PHE A 1 96 ? -13.570 -0.761 1.988 1.00 90.75 96 PHE A C 1
ATOM 731 O O . PHE A 1 96 ? -14.042 0.361 1.816 1.00 90.75 96 PHE A O 1
ATOM 738 N N . GLY A 1 97 ? -13.720 -1.728 1.074 1.00 90.56 97 GLY A N 1
ATOM 739 C CA . GLY A 1 97 ? -14.486 -1.556 -0.166 1.00 90.56 97 GLY A CA 1
ATOM 740 C C . GLY A 1 97 ? -13.803 -0.680 -1.224 1.00 90.56 97 GLY A C 1
ATOM 741 O O . GLY A 1 97 ? -14.454 -0.220 -2.161 1.00 90.56 97 GLY A O 1
ATOM 742 N N . LEU A 1 98 ? -12.493 -0.462 -1.109 1.00 91.50 98 LEU A N 1
ATOM 743 C CA . LEU A 1 98 ? -11.662 0.328 -2.021 1.00 91.50 98 LEU A CA 1
ATOM 744 C C . LEU A 1 98 ? -11.146 -0.545 -3.178 1.00 91.50 98 LEU A C 1
ATOM 746 O O . LEU A 1 98 ? -9.943 -0.697 -3.384 1.00 91.50 98 LEU A O 1
ATOM 750 N N . GLN A 1 99 ? -12.068 -1.151 -3.928 1.00 92.50 99 GLN A N 1
ATOM 751 C CA . GLN A 1 99 ? -11.758 -2.204 -4.904 1.00 92.50 99 GLN A CA 1
ATOM 752 C C . GLN A 1 99 ? -10.786 -1.758 -6.013 1.00 92.50 99 GLN A C 1
ATOM 754 O O . GLN A 1 99 ? -9.871 -2.506 -6.342 1.00 92.50 99 GLN A O 1
ATOM 759 N N . GLU A 1 100 ? -10.923 -0.538 -6.548 1.00 92.19 100 GLU A N 1
ATOM 760 C CA . GLU A 1 100 ? -10.009 -0.032 -7.589 1.00 92.19 100 GLU A CA 1
ATOM 761 C C . GLU A 1 100 ? -8.568 0.119 -7.067 1.00 92.19 100 GLU A C 1
ATOM 763 O O . GLU A 1 100 ? -7.613 -0.203 -7.770 1.00 92.19 100 GLU A O 1
ATOM 768 N N . PHE A 1 101 ? -8.402 0.543 -5.808 1.00 94.00 101 PHE A N 1
ATOM 769 C CA . PHE A 1 101 ? -7.087 0.582 -5.164 1.00 94.00 101 PHE A CA 1
ATOM 770 C C . PHE A 1 101 ? -6.550 -0.827 -4.891 1.00 94.00 101 PHE A C 1
ATOM 772 O O . PHE A 1 101 ? -5.356 -1.062 -5.056 1.00 94.00 101 PHE A O 1
ATOM 779 N N . ALA A 1 102 ? -7.414 -1.777 -4.515 1.00 95.50 102 ALA A N 1
ATOM 780 C CA . ALA A 1 102 ? -7.016 -3.168 -4.315 1.00 95.50 102 ALA A CA 1
ATOM 781 C C . ALA A 1 102 ? -6.505 -3.809 -5.614 1.00 95.50 102 ALA A C 1
ATOM 783 O O . ALA A 1 102 ? -5.502 -4.512 -5.593 1.00 95.50 102 ALA A O 1
ATOM 784 N N . GLU A 1 103 ? -7.173 -3.565 -6.742 1.00 93.81 103 GLU A N 1
ATOM 785 C CA . GLU A 1 103 ? -6.762 -4.073 -8.057 1.00 93.81 103 GLU A CA 1
ATOM 786 C C . GLU A 1 103 ? -5.434 -3.466 -8.513 1.00 93.81 103 GLU A C 1
ATOM 788 O O . GLU A 1 103 ? -4.551 -4.192 -8.972 1.00 93.81 103 GLU A O 1
ATOM 793 N N . LEU A 1 104 ? -5.266 -2.155 -8.319 1.00 92.88 104 LEU A N 1
ATOM 794 C CA . LEU A 1 104 ? -4.005 -1.470 -8.583 1.00 92.88 104 LEU A CA 1
ATOM 795 C C . LEU A 1 104 ? -2.870 -2.045 -7.721 1.00 92.88 104 LEU A C 1
ATOM 797 O O . LEU A 1 104 ? -1.811 -2.396 -8.237 1.00 92.88 104 LEU A O 1
ATOM 801 N N . CYS A 1 105 ? -3.099 -2.177 -6.413 1.00 93.06 105 CYS A N 1
ATOM 802 C CA . CYS A 1 105 ? -2.113 -2.686 -5.464 1.00 93.06 105 CYS A CA 1
ATOM 803 C C . CYS A 1 105 ? -1.763 -4.160 -5.730 1.00 93.06 105 CYS A C 1
ATOM 805 O O . CYS A 1 105 ? -0.598 -4.536 -5.633 1.00 93.06 105 CYS A O 1
ATOM 807 N N . GLU A 1 106 ? -2.730 -4.990 -6.134 1.00 93.00 106 GLU A N 1
ATOM 808 C CA . GLU A 1 106 ? -2.476 -6.372 -6.562 1.00 93.00 106 GLU A CA 1
ATOM 809 C C . GLU A 1 106 ? -1.549 -6.406 -7.784 1.00 93.00 106 GLU A C 1
ATOM 811 O O . GLU A 1 106 ? -0.578 -7.161 -7.791 1.00 93.00 106 GLU A O 1
ATOM 816 N N . ALA A 1 107 ? -1.803 -5.567 -8.795 1.00 89.69 107 ALA A N 1
ATOM 817 C CA . ALA A 1 107 ? -0.965 -5.493 -9.992 1.00 89.69 107 ALA A CA 1
ATOM 818 C C . ALA A 1 107 ? 0.469 -5.044 -9.665 1.00 89.69 107 ALA A C 1
ATOM 820 O O . ALA A 1 107 ? 1.432 -5.629 -10.158 1.00 89.69 107 ALA A O 1
ATOM 821 N N . VAL A 1 108 ? 0.603 -4.061 -8.773 1.00 89.19 108 VAL A N 1
ATOM 822 C CA . VAL A 1 108 ? 1.881 -3.588 -8.225 1.00 89.19 108 VAL A CA 1
ATOM 823 C C . VAL A 1 108 ? 2.621 -4.715 -7.494 1.00 89.19 108 VAL A C 1
ATOM 825 O O . VAL A 1 108 ? 3.806 -4.935 -7.745 1.00 89.19 108 VAL A O 1
ATOM 828 N N . CYS A 1 109 ? 1.937 -5.451 -6.613 1.00 89.94 109 CYS A N 1
ATOM 829 C CA . CYS A 1 109 ? 2.544 -6.520 -5.819 1.00 89.94 109 CYS A CA 1
ATOM 830 C C . CYS A 1 109 ? 2.872 -7.773 -6.641 1.00 89.94 109 CYS A C 1
ATOM 832 O O . CYS A 1 109 ? 3.773 -8.521 -6.269 1.00 89.94 109 CYS A O 1
ATOM 834 N N . ALA A 1 110 ? 2.177 -8.010 -7.757 1.00 87.88 110 ALA A N 1
ATOM 835 C CA . ALA A 1 110 ? 2.427 -9.140 -8.653 1.00 87.88 110 ALA A CA 1
ATOM 836 C C . ALA A 1 110 ? 3.809 -9.087 -9.334 1.00 87.88 110 ALA A C 1
ATOM 838 O O . ALA A 1 110 ? 4.256 -10.087 -9.899 1.00 87.88 110 ALA A O 1
ATOM 839 N N . CYS A 1 111 ? 4.505 -7.947 -9.264 1.00 82.88 111 CYS A N 1
ATOM 840 C CA . CYS A 1 111 ? 5.896 -7.819 -9.698 1.00 82.88 111 CYS A CA 1
ATOM 841 C C . CYS A 1 111 ? 6.885 -8.581 -8.795 1.00 82.88 111 CYS A C 1
ATOM 843 O O . CYS A 1 111 ? 7.999 -8.872 -9.229 1.00 82.88 111 CYS A O 1
ATOM 845 N N . LEU A 1 112 ? 6.490 -8.918 -7.563 1.00 86.25 112 LEU A N 1
ATOM 846 C CA . LEU A 1 112 ? 7.286 -9.656 -6.583 1.00 86.25 112 LEU A CA 1
ATOM 847 C C . LEU A 1 112 ? 6.679 -11.051 -6.321 1.00 86.25 112 LEU A C 1
ATOM 849 O O . LEU A 1 112 ? 5.496 -11.277 -6.593 1.00 86.25 112 LEU A O 1
ATOM 853 N N . PRO A 1 113 ? 7.460 -12.012 -5.784 1.00 90.00 113 PRO A N 1
ATOM 854 C CA . PRO A 1 113 ? 6.912 -13.250 -5.233 1.00 90.00 113 PRO A CA 1
ATOM 855 C C . PRO A 1 113 ? 5.790 -12.975 -4.224 1.00 90.00 113 PRO A C 1
ATOM 857 O O . PRO A 1 113 ? 5.795 -11.951 -3.542 1.00 90.00 113 PRO A O 1
ATOM 860 N N . ARG A 1 114 ? 4.823 -13.898 -4.141 1.00 88.00 114 ARG A N 1
ATOM 861 C CA . ARG A 1 114 ? 3.663 -13.796 -3.244 1.00 88.00 114 ARG A CA 1
ATOM 862 C C . ARG A 1 114 ? 3.747 -14.880 -2.153 1.00 88.00 114 ARG A C 1
ATOM 864 O O . ARG A 1 114 ? 3.938 -16.046 -2.513 1.00 88.00 114 ARG A O 1
ATOM 871 N N . PRO A 1 115 ? 3.556 -14.545 -0.862 1.00 91.31 115 PRO A N 1
ATOM 872 C CA . PRO A 1 115 ? 3.380 -13.188 -0.335 1.00 91.31 115 PRO A CA 1
ATOM 873 C C . PRO A 1 115 ? 4.638 -12.328 -0.532 1.00 91.31 115 PRO A C 1
ATOM 875 O O . PRO A 1 115 ? 5.739 -12.869 -0.630 1.00 91.31 115 PRO A O 1
ATOM 878 N N . VAL A 1 116 ? 4.462 -11.006 -0.606 1.00 91.19 116 VAL A N 1
ATOM 879 C CA . VAL A 1 116 ? 5.587 -10.062 -0.693 1.00 91.19 116 VAL A CA 1
ATOM 880 C C . VAL A 1 116 ? 6.481 -10.265 0.534 1.00 91.19 116 VAL A C 1
ATOM 882 O O . VAL A 1 116 ? 5.962 -10.230 1.655 1.00 91.19 116 VAL A O 1
ATOM 885 N N . PRO A 1 117 ? 7.801 -10.470 0.364 1.00 90.81 117 PRO A N 1
ATOM 886 C CA . PRO A 1 117 ? 8.691 -10.669 1.500 1.00 90.81 117 PRO A CA 1
ATOM 887 C C . PRO A 1 117 ? 8.639 -9.491 2.469 1.00 90.81 117 PRO A C 1
ATOM 889 O O . PRO A 1 117 ? 8.652 -8.332 2.048 1.00 90.81 117 PRO A O 1
ATOM 892 N N . ARG A 1 118 ? 8.567 -9.776 3.773 1.00 88.25 118 ARG A N 1
ATOM 893 C CA . ARG A 1 118 ? 8.571 -8.730 4.807 1.00 88.25 118 ARG A CA 1
ATOM 894 C C . ARG A 1 118 ? 9.976 -8.220 5.106 1.00 88.25 118 ARG A C 1
ATOM 896 O O . ARG A 1 118 ? 10.133 -7.026 5.354 1.00 88.25 118 ARG A O 1
ATOM 903 N N . ASP A 1 119 ? 10.966 -9.101 5.016 1.00 87.94 119 ASP A N 1
ATOM 904 C CA . ASP A 1 119 ? 12.378 -8.765 5.159 1.00 87.94 119 ASP A CA 1
ATOM 905 C C . ASP A 1 119 ? 12.830 -7.794 4.059 1.00 87.94 119 ASP A C 1
ATOM 907 O O . ASP A 1 119 ? 12.544 -7.990 2.871 1.00 87.94 119 ASP A O 1
ATOM 911 N N . GLN A 1 120 ? 13.478 -6.702 4.466 1.00 89.19 120 GLN A N 1
ATOM 912 C CA . GLN A 1 120 ? 13.891 -5.656 3.539 1.00 89.19 120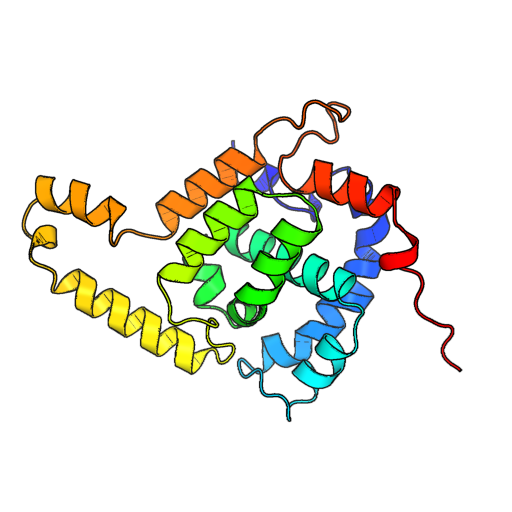 GLN A CA 1
ATOM 913 C C . GLN A 1 120 ? 15.019 -6.128 2.619 1.00 89.19 120 GLN A C 1
ATOM 915 O O . GLN A 1 120 ? 14.958 -5.849 1.423 1.00 89.19 120 GLN A O 1
ATOM 920 N N . ASP A 1 121 ? 16.007 -6.858 3.135 1.00 90.94 121 ASP A N 1
ATOM 921 C CA . ASP A 1 121 ? 17.153 -7.313 2.344 1.00 90.94 121 ASP A CA 1
ATOM 922 C C . ASP A 1 121 ? 16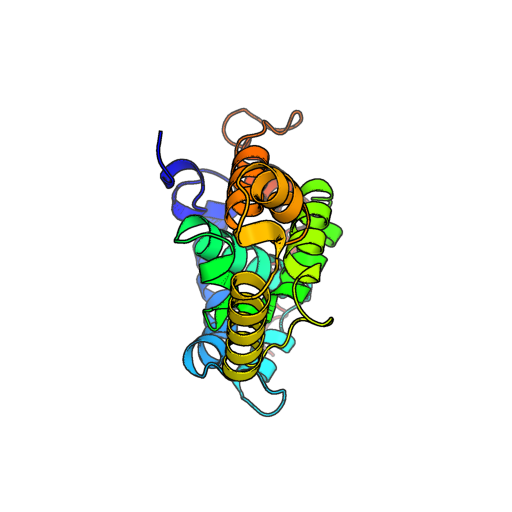.713 -8.331 1.280 1.00 90.94 121 ASP A C 1
ATOM 924 O O . ASP A 1 121 ? 17.128 -8.241 0.121 1.00 90.94 121 ASP A O 1
ATOM 928 N N . GLU A 1 122 ? 15.798 -9.242 1.627 1.00 91.25 122 GLU A N 1
ATOM 929 C CA . GLU A 1 122 ? 15.179 -10.168 0.674 1.00 91.25 122 GLU A CA 1
ATOM 930 C C . GLU A 1 122 ? 14.435 -9.413 -0.438 1.00 91.25 122 GLU A C 1
ATOM 932 O O . GLU A 1 122 ? 14.618 -9.711 -1.625 1.00 91.25 122 GLU A O 1
ATOM 937 N N . ARG A 1 123 ? 13.628 -8.397 -0.088 1.00 92.12 123 ARG A N 1
ATOM 938 C CA . ARG A 1 123 ? 12.969 -7.552 -1.097 1.00 92.12 123 ARG A CA 1
ATOM 939 C C . ARG A 1 123 ? 13.979 -6.820 -1.970 1.00 92.12 123 ARG A C 1
ATOM 941 O O . ARG A 1 123 ? 13.818 -6.833 -3.187 1.00 92.12 123 ARG A O 1
ATOM 948 N N . LEU A 1 124 ? 15.000 -6.193 -1.390 1.00 91.56 124 LEU A N 1
ATOM 949 C CA . LEU A 1 124 ? 16.001 -5.431 -2.139 1.00 91.56 124 LEU A CA 1
ATOM 950 C C . LEU A 1 124 ? 16.744 -6.317 -3.146 1.00 91.56 124 LEU A C 1
ATOM 952 O O . LEU A 1 124 ? 16.880 -5.924 -4.304 1.00 91.56 124 LEU A O 1
ATOM 956 N N . ALA A 1 125 ? 17.120 -7.538 -2.758 1.00 92.50 125 ALA A N 1
ATOM 957 C CA . ALA A 1 125 ? 17.738 -8.501 -3.668 1.00 92.50 125 ALA A CA 1
ATOM 958 C C . ALA A 1 125 ? 16.812 -8.876 -4.842 1.00 92.50 125 ALA A C 1
ATOM 960 O O . ALA A 1 125 ? 17.249 -8.984 -5.991 1.00 92.50 125 ALA A O 1
ATOM 961 N N . LEU A 1 126 ? 15.509 -9.039 -4.586 1.00 90.56 126 LEU A N 1
ATOM 962 C CA . LEU A 1 126 ? 14.519 -9.295 -5.638 1.00 90.56 126 LEU A CA 1
ATOM 963 C C . LEU A 1 126 ? 14.340 -8.091 -6.569 1.00 90.56 126 LEU A C 1
ATOM 965 O O . LEU A 1 126 ? 14.225 -8.274 -7.784 1.00 90.56 126 LEU A O 1
ATOM 969 N N . LEU A 1 127 ? 14.328 -6.874 -6.019 1.00 88.56 127 LEU A N 1
ATOM 970 C CA . LEU A 1 127 ? 14.247 -5.631 -6.785 1.00 88.56 127 LEU A CA 1
ATOM 971 C C . LEU A 1 127 ? 15.478 -5.441 -7.672 1.00 88.56 127 LEU A C 1
ATOM 973 O O . LEU A 1 127 ? 15.331 -5.097 -8.844 1.00 88.56 127 LEU A O 1
ATOM 977 N N . GLU A 1 128 ? 16.675 -5.723 -7.163 1.00 88.44 128 GLU A N 1
ATOM 978 C CA . GLU A 1 128 ? 17.914 -5.702 -7.943 1.00 88.44 128 GLU A CA 1
ATOM 979 C C . GLU A 1 128 ? 17.865 -6.728 -9.083 1.00 88.44 128 GLU A C 1
ATOM 981 O O . GLU A 1 128 ? 18.024 -6.364 -10.247 1.00 88.44 128 GLU A O 1
ATOM 986 N N . ALA A 1 129 ? 17.481 -7.976 -8.801 1.00 86.44 129 ALA A N 1
ATOM 987 C CA . ALA A 1 129 ? 17.328 -9.005 -9.831 1.00 86.44 129 ALA A CA 1
ATOM 988 C C . ALA A 1 129 ? 16.244 -8.664 -10.877 1.00 86.44 129 ALA A C 1
ATOM 990 O O . ALA A 1 129 ? 16.321 -9.072 -12.041 1.00 86.44 129 ALA A O 1
ATOM 991 N N . LEU A 1 130 ? 15.187 -7.941 -10.494 1.00 81.56 130 LEU A N 1
ATOM 992 C CA . LEU A 1 130 ? 14.202 -7.401 -11.436 1.00 81.56 130 LEU A CA 1
ATOM 993 C C . LEU A 1 130 ? 14.816 -6.307 -12.320 1.00 81.56 130 LEU A C 1
ATOM 995 O O . LEU A 1 130 ? 14.585 -6.317 -13.532 1.00 81.56 130 LEU A O 1
ATOM 999 N N . ARG A 1 131 ? 15.620 -5.404 -11.745 1.00 79.62 131 ARG A N 1
ATOM 1000 C CA . ARG A 1 131 ? 16.325 -4.331 -12.467 1.00 79.62 131 ARG A CA 1
ATOM 1001 C C . ARG A 1 131 ? 17.332 -4.893 -13.469 1.00 79.62 131 ARG A C 1
ATOM 1003 O O . ARG A 1 131 ? 17.311 -4.481 -14.626 1.00 79.62 131 ARG A O 1
ATOM 1010 N N . GLU A 1 132 ? 18.123 -5.886 -13.076 1.00 82.44 132 GLU A N 1
ATOM 1011 C CA . GLU A 1 132 ? 19.093 -6.544 -13.959 1.00 82.44 132 GLU A CA 1
ATOM 1012 C C . GLU A 1 132 ? 18.413 -7.281 -15.119 1.00 82.44 132 GLU A C 1
ATOM 1014 O O . GLU A 1 132 ? 18.775 -7.096 -16.283 1.00 82.44 132 GLU A O 1
ATOM 1019 N N . ARG A 1 133 ? 17.379 -8.089 -14.831 1.00 76.75 133 ARG A N 1
ATOM 1020 C CA . ARG A 1 133 ? 16.613 -8.796 -15.877 1.00 76.75 133 ARG A CA 1
ATOM 1021 C C . ARG A 1 133 ? 15.995 -7.830 -16.880 1.00 76.75 133 ARG A C 1
ATOM 1023 O O . ARG A 1 133 ? 15.935 -8.137 -18.068 1.00 76.75 133 ARG A O 1
ATOM 1030 N N . ARG A 1 134 ? 15.541 -6.672 -16.400 1.00 70.88 134 ARG A N 1
ATOM 1031 C CA . ARG A 1 134 ? 14.998 -5.594 -17.225 1.00 70.88 134 ARG A CA 1
ATOM 1032 C C . ARG A 1 134 ? 16.065 -5.002 -18.142 1.00 70.88 134 ARG A C 1
ATOM 1034 O O . ARG A 1 134 ? 15.830 -4.921 -19.342 1.00 70.88 134 ARG A O 1
ATOM 1041 N N . GLU A 1 135 ? 17.230 -4.635 -17.613 1.00 70.00 135 GLU A N 1
ATOM 1042 C CA . GLU A 1 135 ? 18.340 -4.084 -18.410 1.00 70.00 135 GLU A CA 1
ATOM 1043 C C . GLU A 1 135 ? 18.816 -5.045 -19.505 1.00 70.00 135 GLU A C 1
ATOM 1045 O O . GLU A 1 135 ? 19.203 -4.623 -20.593 1.00 70.00 135 GLU A O 1
ATOM 1050 N N . GLN A 1 136 ? 18.734 -6.347 -19.243 1.00 73.38 136 GLN A N 1
ATOM 1051 C CA . GLN A 1 136 ? 19.103 -7.397 -20.190 1.00 73.38 136 GLN A CA 1
ATOM 1052 C C . GLN A 1 136 ? 17.972 -7.766 -21.167 1.00 73.38 136 GLN A C 1
ATOM 1054 O O . GLN A 1 136 ? 18.190 -8.563 -22.084 1.00 73.38 136 GLN A O 1
ATOM 1059 N N . HIS A 1 137 ? 16.758 -7.226 -20.999 1.00 66.12 137 HIS A N 1
ATOM 1060 C CA . HIS A 1 137 ? 15.615 -7.612 -21.818 1.00 66.12 137 HIS A CA 1
ATOM 1061 C C . HIS A 1 137 ? 15.732 -7.017 -23.240 1.00 66.12 137 HIS A C 1
ATOM 1063 O O . HIS A 1 137 ? 15.863 -5.800 -23.382 1.00 66.12 137 HIS A O 1
ATOM 1069 N N . PRO A 1 138 ? 15.604 -7.821 -24.321 1.00 63.72 138 PRO A N 1
ATOM 1070 C CA . PRO A 1 138 ? 15.848 -7.377 -25.702 1.00 63.72 138 PRO A CA 1
ATOM 1071 C C . PRO A 1 138 ? 15.005 -6.175 -26.148 1.00 63.72 138 PRO A C 1
ATOM 1073 O O . PRO A 1 138 ? 15.407 -5.421 -27.029 1.00 63.72 138 PRO A O 1
ATOM 1076 N N . ALA A 1 139 ? 13.836 -5.986 -25.527 1.00 62.84 139 ALA A N 1
ATOM 1077 C CA . ALA A 1 139 ? 12.954 -4.851 -25.784 1.00 62.84 139 ALA A CA 1
ATOM 1078 C C . ALA A 1 139 ? 13.537 -3.490 -25.363 1.00 62.84 139 ALA A C 1
ATOM 1080 O O . ALA A 1 139 ? 13.078 -2.472 -25.864 1.00 62.84 139 ALA A O 1
ATOM 1081 N N . TYR A 1 140 ? 14.551 -3.450 -24.493 1.00 58.19 140 TYR A N 1
ATOM 1082 C CA . TYR A 1 140 ? 15.232 -2.205 -24.118 1.00 58.19 140 TYR A CA 1
ATOM 1083 C C . TYR A 1 140 ? 16.229 -1.713 -25.185 1.00 58.19 140 TYR A C 1
ATOM 1085 O O . TYR A 1 140 ? 16.787 -0.628 -25.043 1.00 58.19 140 TYR A O 1
ATOM 1093 N N . ALA A 1 141 ? 16.416 -2.457 -26.283 1.00 62.81 141 ALA A N 1
ATOM 1094 C CA . ALA A 1 141 ? 17.214 -2.030 -27.436 1.00 62.81 141 ALA A CA 1
ATOM 1095 C C . ALA A 1 141 ? 16.408 -1.255 -28.509 1.00 62.81 141 ALA A C 1
ATOM 1097 O O . ALA A 1 141 ? 17.006 -0.687 -29.422 1.00 62.81 141 ALA A O 1
ATOM 1098 N N . ASP A 1 142 ? 15.070 -1.227 -28.421 1.00 66.62 142 ASP A N 1
ATOM 1099 C CA . ASP A 1 142 ? 14.149 -0.644 -29.413 1.00 66.62 142 ASP A CA 1
ATOM 1100 C C . ASP A 1 142 ? 13.044 0.175 -28.720 1.00 66.62 142 ASP A C 1
ATOM 1102 O O . ASP A 1 142 ? 12.365 -0.322 -27.831 1.00 66.62 142 ASP A O 1
ATOM 1106 N N . ALA A 1 143 ? 12.805 1.417 -29.156 1.00 61.97 143 ALA A N 1
ATOM 1107 C CA . ALA A 1 143 ? 11.802 2.316 -28.577 1.00 61.97 143 ALA A CA 1
ATOM 1108 C C . ALA A 1 143 ? 10.338 1.820 -28.685 1.00 61.97 143 ALA A C 1
ATOM 1110 O O . ALA A 1 143 ? 9.514 2.173 -27.840 1.00 61.97 143 ALA A O 1
ATOM 1111 N N . ALA A 1 144 ? 9.988 1.011 -29.690 1.00 61.22 144 ALA A N 1
ATOM 1112 C CA . ALA A 1 144 ? 8.642 0.449 -29.847 1.00 61.22 144 ALA A CA 1
ATOM 1113 C C . ALA A 1 144 ? 8.434 -0.793 -28.965 1.00 61.22 144 ALA A C 1
ATOM 1115 O O . ALA A 1 144 ? 7.397 -0.924 -28.310 1.00 61.22 144 ALA A O 1
ATOM 1116 N N . ALA A 1 145 ? 9.436 -1.669 -28.879 1.00 57.69 145 ALA A N 1
ATOM 1117 C CA . ALA A 1 145 ? 9.448 -2.759 -27.913 1.00 57.69 145 ALA A CA 1
ATOM 1118 C C . ALA A 1 145 ? 9.521 -2.236 -26.471 1.00 57.69 145 ALA A C 1
ATOM 1120 O O . ALA A 1 145 ? 8.855 -2.805 -25.609 1.00 57.69 145 ALA A O 1
ATOM 1121 N N . LEU A 1 146 ? 10.216 -1.119 -26.221 1.00 57.00 146 LEU A N 1
ATOM 1122 C CA . LEU A 1 146 ? 10.207 -0.413 -24.940 1.00 57.00 146 LEU A CA 1
ATOM 1123 C C . LEU A 1 146 ? 8.770 -0.061 -24.554 1.00 57.00 146 LEU A C 1
ATOM 1125 O O . LEU A 1 146 ? 8.355 -0.445 -23.473 1.00 57.00 146 LEU A O 1
ATOM 1129 N N . ALA A 1 147 ? 7.985 0.545 -25.461 1.00 55.88 147 ALA A N 1
ATOM 1130 C CA . ALA A 1 147 ? 6.573 0.909 -25.258 1.00 55.88 147 ALA A CA 1
ATOM 1131 C C . ALA A 1 147 ? 5.681 -0.279 -24.825 1.00 55.88 147 ALA A C 1
ATOM 1133 O O . ALA A 1 147 ? 4.764 -0.118 -24.015 1.00 55.88 147 ALA A O 1
ATOM 1134 N N . GLN A 1 148 ? 5.950 -1.476 -25.353 1.00 51.28 148 GLN A N 1
ATOM 1135 C CA . GLN A 1 148 ? 5.218 -2.702 -25.024 1.00 51.28 148 GLN A CA 1
ATOM 1136 C C . GLN A 1 148 ? 5.756 -3.387 -23.759 1.00 51.28 148 GLN A C 1
ATOM 1138 O O . GLN A 1 148 ? 4.966 -3.858 -22.938 1.00 51.28 148 GLN A O 1
ATOM 1143 N N . ALA A 1 149 ? 7.074 -3.359 -23.552 1.00 51.31 149 ALA A N 1
ATOM 1144 C CA . ALA A 1 149 ? 7.717 -3.751 -22.307 1.00 51.31 149 ALA A CA 1
ATOM 1145 C C . ALA A 1 149 ? 7.275 -2.851 -21.148 1.00 51.31 149 ALA A C 1
ATOM 1147 O O . ALA A 1 149 ? 7.156 -3.357 -20.041 1.00 51.31 149 ALA A O 1
ATOM 1148 N N . ARG A 1 150 ? 6.885 -1.586 -21.392 1.00 49.78 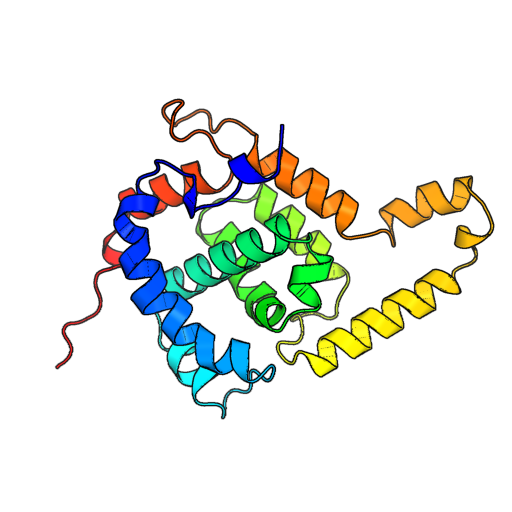150 ARG A N 1
ATOM 1149 C CA . ARG A 1 150 ? 6.321 -0.708 -20.352 1.00 49.78 150 ARG A CA 1
ATOM 1150 C C . ARG A 1 150 ? 5.126 -1.322 -19.636 1.00 49.78 150 ARG A C 1
ATOM 1152 O O . ARG A 1 150 ? 4.972 -1.183 -18.434 1.00 49.78 150 ARG A O 1
ATOM 1159 N N . ARG A 1 151 ? 4.290 -2.063 -20.363 1.00 48.66 151 ARG A N 1
ATOM 1160 C CA . ARG A 1 151 ? 3.096 -2.692 -19.782 1.00 48.66 151 ARG A CA 1
ATOM 1161 C C . ARG A 1 151 ? 3.376 -4.010 -19.063 1.00 48.66 151 ARG A C 1
ATOM 1163 O O . ARG A 1 151 ? 2.531 -4.451 -18.297 1.00 48.66 151 ARG A O 1
ATOM 1170 N N . GLN A 1 152 ? 4.504 -4.661 -19.347 1.00 49.41 152 GLN A N 1
ATOM 1171 C CA . GLN A 1 152 ? 4.881 -5.946 -18.744 1.00 49.41 152 GLN A CA 1
ATOM 1172 C C . GLN A 1 152 ? 5.983 -5.810 -17.682 1.00 49.41 152 GLN A C 1
ATOM 1174 O O . GLN A 1 152 ? 6.115 -6.694 -16.842 1.00 49.41 152 GLN A O 1
ATOM 1179 N N . PHE A 1 153 ? 6.766 -4.728 -17.726 1.00 53.88 153 PHE A N 1
ATOM 1180 C CA . PHE A 1 153 ? 8.021 -4.567 -16.993 1.00 53.88 153 PHE A CA 1
ATOM 1181 C C . PHE A 1 153 ? 8.363 -3.116 -16.595 1.00 53.88 153 PHE A C 1
ATOM 1183 O O . PHE A 1 153 ? 9.411 -2.933 -15.971 1.00 53.88 153 PHE A O 1
ATOM 1190 N N . GLU A 1 154 ? 7.559 -2.083 -16.912 1.00 53.81 154 GLU A N 1
ATOM 1191 C CA . GLU A 1 154 ? 7.867 -0.739 -16.395 1.00 53.81 154 GLU A CA 1
ATOM 1192 C C . GLU A 1 154 ? 7.253 -0.441 -15.038 1.00 53.81 154 GLU A C 1
ATOM 1194 O O . GLU A 1 154 ? 6.087 -0.694 -14.750 1.00 53.81 154 GLU A O 1
ATOM 1199 N N . HIS A 1 155 ? 8.161 0.142 -14.267 1.00 64.94 155 HIS A N 1
ATOM 1200 C CA . HIS A 1 155 ? 8.023 1.151 -13.243 1.00 64.94 155 HIS A CA 1
ATOM 1201 C C . HIS A 1 155 ? 6.624 1.297 -12.674 1.00 64.94 155 HIS A C 1
ATOM 1203 O O . HIS A 1 155 ? 5.690 1.839 -13.263 1.00 64.94 155 HIS A O 1
ATOM 1209 N N . TRP A 1 156 ? 6.584 0.905 -11.419 1.00 76.62 156 TRP A N 1
ATOM 1210 C CA . TRP A 1 156 ? 5.760 1.488 -10.393 1.00 76.62 156 TRP A CA 1
ATOM 1211 C C . TRP A 1 156 ? 5.484 2.996 -10.522 1.00 76.62 156 TRP A C 1
ATOM 1213 O O . TRP A 1 156 ? 4.463 3.405 -9.994 1.00 76.62 156 TRP A O 1
ATOM 1223 N N . ASP A 1 157 ? 6.243 3.796 -11.280 1.00 80.06 157 ASP A N 1
ATOM 1224 C CA . ASP A 1 157 ? 5.846 5.133 -11.760 1.00 80.06 157 ASP A CA 1
ATOM 1225 C C . ASP A 1 157 ? 4.457 5.179 -12.423 1.00 80.06 157 ASP A C 1
ATOM 1227 O O . ASP A 1 157 ? 3.627 5.997 -12.039 1.00 80.06 157 ASP A O 1
ATOM 1231 N N . ALA A 1 158 ? 4.153 4.296 -13.384 1.00 82.81 158 ALA A N 1
ATOM 1232 C CA . ALA A 1 158 ? 2.847 4.300 -14.057 1.00 82.81 158 ALA A CA 1
ATOM 1233 C C . ALA A 1 158 ? 1.719 3.929 -13.082 1.00 82.81 158 ALA A C 1
ATOM 1235 O O . ALA A 1 158 ? 0.661 4.554 -13.064 1.00 82.81 158 ALA A O 1
ATOM 1236 N N . TYR A 1 159 ? 1.983 2.957 -12.207 1.00 87.94 159 TYR A N 1
ATOM 1237 C CA . TYR A 1 159 ? 1.069 2.611 -11.122 1.00 87.94 159 TYR A CA 1
ATOM 1238 C C . TYR A 1 159 ? 0.943 3.734 -10.084 1.00 87.94 159 TYR A C 1
ATOM 1240 O O . TYR A 1 159 ? -0.121 3.902 -9.498 1.00 87.94 159 TYR A O 1
ATOM 1248 N N . THR A 1 160 ? 1.998 4.516 -9.862 1.00 89.38 160 THR A N 1
ATOM 1249 C CA . THR A 1 160 ? 2.011 5.689 -8.980 1.00 89.38 160 THR A CA 1
ATOM 1250 C C . THR A 1 160 ? 1.156 6.805 -9.583 1.00 89.38 160 THR A C 1
ATOM 1252 O O . THR A 1 160 ? 0.330 7.393 -8.886 1.00 89.38 160 THR A O 1
ATOM 1255 N N . ASP A 1 161 ? 1.258 7.043 -10.891 1.00 87.31 161 ASP A N 1
ATOM 1256 C CA . ASP A 1 161 ? 0.385 7.971 -11.614 1.00 87.31 161 ASP A CA 1
ATOM 1257 C C . ASP A 1 161 ? -1.086 7.541 -11.538 1.00 87.31 161 ASP A C 1
ATOM 1259 O O . ASP A 1 161 ? -1.961 8.368 -11.253 1.00 87.31 161 ASP A O 1
ATOM 1263 N N . ASP A 1 162 ? -1.363 6.250 -11.741 1.00 89.31 162 ASP A N 1
ATOM 1264 C CA . ASP A 1 162 ? -2.703 5.676 -11.609 1.00 89.31 162 ASP A CA 1
ATOM 1265 C C . ASP A 1 162 ? -3.221 5.776 -10.165 1.00 89.31 162 ASP A C 1
ATOM 1267 O O . ASP A 1 162 ? -4.378 6.149 -9.951 1.00 89.31 162 ASP A O 1
ATOM 1271 N N . TYR A 1 163 ? -2.364 5.542 -9.165 1.00 90.38 163 TYR A N 1
ATOM 1272 C CA . TYR A 1 163 ? -2.681 5.742 -7.750 1.00 90.38 163 TYR A CA 1
ATOM 1273 C C . TYR A 1 163 ? -3.101 7.189 -7.493 1.00 90.38 163 TYR A C 1
ATOM 1275 O O . TYR A 1 163 ? -4.193 7.444 -6.983 1.00 90.38 163 TYR A O 1
ATOM 1283 N N . PHE A 1 164 ? -2.305 8.166 -7.933 1.00 86.94 164 PHE A N 1
ATOM 1284 C CA . PHE A 1 164 ? -2.652 9.579 -7.795 1.00 86.94 164 PHE A CA 1
ATOM 1285 C C . PHE A 1 164 ? -3.880 9.975 -8.618 1.00 86.94 164 PHE A C 1
ATOM 1287 O O . PHE A 1 164 ? -4.606 10.906 -8.256 1.00 86.94 164 PHE A O 1
ATOM 1294 N N . ALA A 1 165 ? -4.140 9.314 -9.745 1.00 86.94 165 ALA A N 1
ATOM 1295 C CA . ALA A 1 165 ? -5.374 9.506 -10.492 1.00 86.94 165 ALA A CA 1
ATOM 1296 C C . ALA A 1 165 ? -6.585 9.025 -9.680 1.00 86.94 165 ALA A C 1
ATOM 1298 O O . ALA A 1 165 ? -7.559 9.773 -9.594 1.00 86.94 165 ALA A O 1
ATOM 1299 N N . LEU A 1 166 ? -6.516 7.849 -9.043 1.00 87.75 166 LEU A N 1
ATOM 1300 C CA . LEU A 1 166 ? -7.552 7.346 -8.132 1.00 87.75 166 LEU A CA 1
ATOM 1301 C C . LEU A 1 166 ? -7.749 8.277 -6.931 1.00 87.75 166 LEU A C 1
ATOM 1303 O O . LEU A 1 166 ? -8.883 8.656 -6.642 1.00 87.75 166 LEU A O 1
ATOM 1307 N N . MET A 1 167 ? -6.666 8.724 -6.292 1.00 83.44 167 MET A N 1
ATOM 1308 C CA . MET A 1 167 ? -6.701 9.662 -5.160 1.00 83.44 167 MET A CA 1
ATOM 1309 C C . MET A 1 167 ? -7.456 10.956 -5.478 1.00 83.44 167 MET A C 1
ATOM 1311 O O . MET A 1 167 ? -8.161 11.495 -4.627 1.00 83.44 167 MET A O 1
ATOM 1315 N N . ARG A 1 168 ? -7.355 11.449 -6.716 1.00 80.00 168 ARG A N 1
ATOM 1316 C CA . ARG A 1 168 ? -8.018 12.684 -7.161 1.00 80.00 168 ARG A CA 1
ATOM 1317 C C . ARG A 1 168 ? -9.478 12.492 -7.576 1.00 80.00 168 ARG A C 1
ATOM 1319 O O . ARG A 1 168 ? -10.158 13.485 -7.847 1.00 80.00 168 ARG A O 1
ATOM 1326 N N . ARG A 1 169 ? -9.978 11.253 -7.673 1.00 80.75 169 ARG A N 1
ATOM 1327 C CA . ARG A 1 169 ? -11.362 11.009 -8.096 1.00 80.75 169 ARG A CA 1
ATOM 1328 C C . ARG A 1 169 ? -12.341 11.437 -7.006 1.00 80.75 169 ARG A C 1
ATOM 1330 O O . ARG A 1 169 ? -12.202 11.000 -5.867 1.00 80.75 169 ARG A O 1
ATOM 1337 N N . PRO A 1 170 ? -13.378 12.216 -7.356 1.00 69.75 170 PRO A N 1
ATOM 1338 C CA . PRO A 1 170 ? -14.405 12.590 -6.406 1.00 69.75 170 PRO A CA 1
ATOM 1339 C C . PRO A 1 170 ? -15.238 11.378 -5.994 1.00 69.75 170 PRO A C 1
ATOM 1341 O O . PRO A 1 170 ? -15.827 10.705 -6.841 1.00 69.75 170 PRO A O 1
ATOM 1344 N N . PHE A 1 171 ? -15.376 11.151 -4.691 1.00 68.94 171 PHE A N 1
ATOM 1345 C CA . PHE A 1 171 ? -16.308 10.149 -4.183 1.00 68.94 171 PHE A CA 1
ATOM 1346 C C . PHE A 1 171 ? -17.740 10.709 -4.142 1.00 68.94 171 PHE A C 1
ATOM 1348 O O . PHE A 1 171 ? -18.048 11.643 -3.397 1.00 68.94 171 PHE A O 1
ATOM 1355 N N . ALA A 1 172 ? -18.612 10.167 -4.998 1.00 63.19 172 ALA A N 1
ATOM 1356 C CA . ALA A 1 172 ? -19.896 10.777 -5.361 1.00 63.19 172 ALA A CA 1
ATOM 1357 C C . ALA A 1 172 ? -20.900 10.922 -4.200 1.00 63.19 172 ALA A C 1
ATOM 1359 O O . ALA A 1 172 ? -21.788 11.772 -4.272 1.00 63.19 172 ALA A O 1
ATOM 1360 N N . SER A 1 173 ? -20.760 10.130 -3.134 1.00 63.91 173 SER A N 1
ATOM 1361 C CA . SER A 1 173 ? -21.661 10.125 -1.974 1.00 63.91 173 SER A CA 1
ATOM 1362 C C . SER A 1 173 ? -21.196 10.998 -0.804 1.00 63.91 173 SER A C 1
ATOM 1364 O O . SER A 1 173 ? -21.928 11.108 0.179 1.00 63.91 173 SER A O 1
ATOM 1366 N N . LEU A 1 174 ? -20.031 11.654 -0.897 1.00 61.44 174 LEU A N 1
ATOM 1367 C CA . LEU A 1 174 ? -19.503 12.495 0.178 1.00 61.44 174 LEU A CA 1
ATOM 1368 C C . LEU A 1 174 ? -19.495 14.003 -0.165 1.00 61.44 174 LEU A C 1
ATOM 1370 O O . LEU A 1 174 ? -19.346 14.394 -1.336 1.00 61.44 174 LEU A O 1
ATOM 1374 N N . PRO A 1 175 ? -19.654 14.881 0.853 1.00 58.56 175 PRO A N 1
ATOM 1375 C CA . PRO A 1 175 ? -19.468 16.325 0.710 1.00 58.56 175 PRO A CA 1
ATOM 1376 C C . PRO A 1 175 ? -18.128 16.672 0.055 1.00 58.56 175 PRO A C 1
ATOM 1378 O O . PRO A 1 175 ? -17.157 15.942 0.209 1.00 58.56 175 PRO A O 1
ATOM 1381 N N . ALA A 1 176 ? -18.055 17.806 -0.651 1.00 60.16 176 ALA A N 1
ATOM 1382 C CA . ALA A 1 176 ? -16.881 18.182 -1.449 1.00 60.16 176 ALA A CA 1
ATOM 1383 C C . ALA A 1 176 ? -15.552 18.201 -0.670 1.00 60.16 176 ALA A C 1
ATOM 1385 O O . ALA A 1 176 ? -14.526 17.838 -1.234 1.00 60.16 176 ALA A O 1
ATOM 1386 N N . ALA A 1 177 ? -15.592 18.544 0.620 1.00 53.09 177 ALA A N 1
ATOM 1387 C CA . ALA A 1 177 ? -14.436 18.521 1.517 1.00 53.09 177 ALA A CA 1
ATOM 1388 C C . ALA A 1 177 ? -13.890 17.107 1.804 1.00 53.09 177 ALA A C 1
ATOM 1390 O O . ALA A 1 177 ? -12.779 16.980 2.295 1.00 53.09 177 ALA A O 1
ATOM 1391 N N . TYR A 1 178 ? -14.655 16.057 1.484 1.00 53.50 178 TYR A N 1
ATOM 1392 C CA . TYR A 1 178 ? -14.320 14.656 1.740 1.00 53.50 178 TYR A CA 1
ATOM 1393 C C . TYR A 1 178 ? -14.129 13.835 0.451 1.00 53.50 178 TYR A C 1
ATOM 1395 O O . TYR A 1 178 ? -14.186 12.610 0.473 1.00 53.50 178 TYR A O 1
ATOM 1403 N N . ARG A 1 179 ? -13.949 14.491 -0.702 1.00 58.06 179 ARG A N 1
ATOM 1404 C CA . ARG A 1 179 ? -13.953 13.845 -2.026 1.00 58.06 179 ARG A CA 1
ATOM 1405 C C . ARG A 1 179 ? -12.627 13.234 -2.501 1.00 58.06 179 ARG A C 1
ATOM 1407 O O . ARG A 1 179 ? -12.580 12.858 -3.662 1.00 58.06 179 ARG A O 1
ATOM 1414 N N . ALA A 1 180 ? -11.583 13.104 -1.683 1.00 67.75 180 ALA A N 1
ATOM 1415 C CA . ALA A 1 180 ? -10.370 12.399 -2.106 1.00 67.75 180 ALA A CA 1
ATOM 1416 C C . ALA A 1 180 ? -10.639 10.891 -2.130 1.00 67.75 180 ALA A C 1
ATOM 1418 O O . ALA A 1 180 ? -11.228 10.347 -1.193 1.00 67.75 180 ALA A O 1
ATOM 1419 N N . GLY A 1 181 ? -10.229 10.233 -3.213 1.00 74.69 181 GLY A N 1
ATOM 1420 C CA . GLY A 1 181 ? -10.643 8.878 -3.574 1.00 74.69 181 GLY A CA 1
ATOM 1421 C C . GLY A 1 181 ? -10.338 7.810 -2.522 1.00 74.69 181 GLY A C 1
ATOM 1422 O O . GLY A 1 181 ? -11.148 6.906 -2.353 1.00 74.69 181 GLY A O 1
ATOM 1423 N N . LEU A 1 182 ? -9.229 7.924 -1.783 1.00 82.56 182 LEU A N 1
ATOM 1424 C CA . LEU A 1 182 ? -8.894 7.016 -0.676 1.00 82.56 182 LEU A CA 1
ATOM 1425 C C . LEU A 1 182 ? -9.493 7.480 0.654 1.00 82.56 182 LEU A C 1
ATOM 1427 O O . LEU A 1 182 ? -10.232 6.749 1.316 1.00 82.56 182 LEU A O 1
ATOM 1431 N N . TRP A 1 183 ? -9.167 8.712 1.050 1.00 82.00 183 TRP A N 1
ATOM 1432 C CA . TRP A 1 183 ? -9.433 9.200 2.401 1.00 82.00 183 TRP A CA 1
ATOM 1433 C C . TRP A 1 183 ? -10.910 9.460 2.676 1.00 82.00 183 TRP A C 1
ATOM 1435 O O . TRP A 1 183 ? -11.350 9.310 3.816 1.00 82.00 183 TRP A O 1
ATOM 1445 N N . GLY A 1 184 ? -11.690 9.810 1.654 1.00 79.06 184 GLY A N 1
ATOM 1446 C CA . GLY A 1 184 ? -13.134 9.988 1.762 1.00 79.06 184 GLY A CA 1
ATOM 1447 C C . GLY A 1 184 ? -13.853 8.704 2.185 1.00 79.06 184 GLY A C 1
ATOM 1448 O O . GLY A 1 184 ? -14.413 8.664 3.284 1.00 79.06 184 GLY A O 1
ATOM 1449 N N . PRO A 1 185 ? -13.835 7.646 1.353 1.00 80.69 185 PRO A N 1
ATOM 1450 C CA . PRO A 1 185 ? -14.488 6.379 1.681 1.00 80.69 185 PRO A CA 1
ATOM 1451 C C . PRO A 1 185 ? -13.959 5.746 2.969 1.00 80.69 185 PRO A C 1
ATOM 1453 O O . PRO A 1 185 ? -14.751 5.233 3.756 1.00 80.69 185 PRO A O 1
ATOM 1456 N N . LEU A 1 186 ? -12.647 5.828 3.224 1.00 84.81 186 LEU A N 1
ATOM 1457 C CA . LEU A 1 186 ? -12.054 5.293 4.450 1.00 84.81 186 LEU A CA 1
ATOM 1458 C C . LEU A 1 186 ? -12.554 6.029 5.700 1.00 84.81 186 LEU A C 1
ATOM 1460 O O . LEU A 1 186 ? -12.945 5.389 6.673 1.00 84.81 186 LEU A O 1
ATOM 1464 N N . SER A 1 187 ? -12.613 7.364 5.655 1.00 78.94 187 SER A N 1
ATOM 1465 C CA . SER A 1 187 ? -13.191 8.153 6.751 1.00 78.94 187 SER A CA 1
ATOM 1466 C C . SER A 1 187 ? -14.655 7.789 6.985 1.00 78.94 187 SER A C 1
ATOM 1468 O O . SER A 1 187 ? -15.071 7.602 8.122 1.00 78.94 187 SER A O 1
ATOM 1470 N N . HIS A 1 188 ? -15.430 7.635 5.908 1.00 78.62 188 HIS A N 1
ATOM 1471 C CA . HIS A 1 188 ? -16.832 7.240 5.999 1.00 78.62 188 HIS A CA 1
ATOM 1472 C C . HIS A 1 188 ? -17.010 5.859 6.643 1.00 78.62 188 HIS A C 1
ATOM 1474 O O . HIS A 1 188 ? -17.898 5.684 7.474 1.00 78.62 188 HIS A O 1
ATOM 1480 N N . TYR A 1 189 ? -16.155 4.896 6.291 1.00 84.81 189 TYR A N 1
ATOM 1481 C CA . TYR A 1 189 ? -16.159 3.565 6.893 1.00 84.81 189 TYR A CA 1
ATOM 1482 C C . TYR A 1 189 ? -15.849 3.623 8.395 1.00 84.81 189 TYR A C 1
ATOM 1484 O O . TYR A 1 189 ? -16.542 2.997 9.194 1.00 84.81 189 TYR A O 1
ATOM 1492 N N . ILE A 1 190 ? -14.835 4.395 8.794 1.00 81.19 190 ILE A N 1
ATOM 1493 C CA . ILE A 1 190 ? -14.461 4.561 10.206 1.00 81.19 190 ILE A CA 1
ATOM 1494 C C . ILE A 1 190 ? -15.587 5.233 10.995 1.00 81.19 190 ILE A C 1
ATOM 1496 O O . ILE A 1 190 ? -15.917 4.764 12.079 1.00 81.19 190 ILE A O 1
ATOM 1500 N N . ASP A 1 191 ? -16.229 6.265 10.445 1.00 78.25 191 ASP A N 1
ATOM 1501 C CA . ASP A 1 191 ? -17.362 6.942 11.090 1.00 78.25 191 ASP A CA 1
ATOM 1502 C C . ASP A 1 191 ? -18.571 6.014 11.289 1.00 78.25 191 ASP A C 1
ATOM 1504 O O . ASP A 1 191 ? -19.323 6.163 12.254 1.00 78.25 191 ASP A O 1
ATOM 1508 N N . GLN A 1 192 ? -18.770 5.047 10.389 1.00 82.25 192 GLN A N 1
ATOM 1509 C CA . GLN A 1 192 ? -19.817 4.031 10.516 1.00 82.25 192 GLN A CA 1
ATOM 1510 C C . GLN A 1 192 ? -19.466 2.916 11.507 1.00 82.25 192 GLN A C 1
ATOM 1512 O O . GLN A 1 192 ? -20.375 2.245 12.000 1.00 82.25 192 GLN A O 1
ATOM 1517 N N . HIS A 1 193 ? -18.176 2.719 11.788 1.00 84.31 193 HIS A N 1
ATOM 1518 C CA . HIS A 1 193 ? -17.658 1.599 12.573 1.00 84.31 193 HIS A CA 1
ATOM 1519 C C . HIS A 1 193 ? -16.574 1.996 13.598 1.00 84.31 193 HIS A C 1
ATOM 1521 O O . HIS A 1 193 ? -15.549 1.307 13.693 1.00 84.31 193 HIS A O 1
ATOM 1527 N N . PRO A 1 194 ? -16.736 3.077 14.385 1.00 78.56 194 PRO A N 1
ATOM 1528 C CA . PRO A 1 194 ? -15.672 3.580 15.260 1.00 78.56 194 PRO A CA 1
ATOM 1529 C C . PRO A 1 194 ? -15.251 2.562 16.334 1.00 78.56 194 PRO A C 1
ATOM 1531 O O . PRO A 1 194 ? -14.100 2.540 16.775 1.00 78.56 194 PRO A O 1
ATOM 1534 N N . GLU A 1 195 ? -16.159 1.667 16.730 1.00 81.56 195 GLU A N 1
ATOM 1535 C CA . GLU A 1 195 ? -15.911 0.583 17.679 1.00 81.56 195 GLU A CA 1
ATOM 1536 C C . GLU A 1 195 ? -14.891 -0.452 17.196 1.00 81.56 195 GLU A C 1
ATOM 1538 O O . GLU A 1 195 ? -14.313 -1.145 18.029 1.00 81.56 195 GLU A O 1
ATOM 1543 N N . ARG A 1 196 ? -14.655 -0.555 15.882 1.00 82.44 196 ARG A N 1
ATOM 1544 C CA . ARG A 1 196 ? -13.692 -1.504 15.297 1.00 82.44 196 ARG A CA 1
ATOM 1545 C C . ARG A 1 196 ? -12.258 -0.979 15.294 1.00 82.44 196 ARG A C 1
ATOM 1547 O O . ARG A 1 196 ? -11.338 -1.759 15.073 1.00 82.44 196 ARG A O 1
ATOM 1554 N N . PHE A 1 197 ? -12.070 0.318 15.538 1.00 75.81 197 PHE A N 1
ATOM 1555 C CA . PHE A 1 197 ? -10.762 0.969 15.461 1.00 75.81 197 PHE A CA 1
ATOM 1556 C C . PHE A 1 197 ? -10.279 1.469 16.820 1.00 75.81 197 PHE A C 1
ATOM 1558 O O . PHE A 1 197 ? -9.150 1.188 17.197 1.00 75.81 197 PHE A O 1
ATOM 1565 N N . PHE A 1 198 ? -11.112 2.180 17.585 1.00 71.38 198 PHE A N 1
ATOM 1566 C CA . PHE A 1 198 ? -10.611 2.960 18.729 1.00 71.38 198 PHE A CA 1
ATOM 1567 C C . PHE A 1 198 ? -11.197 2.548 20.087 1.00 71.38 198 PHE A C 1
ATOM 1569 O O . PHE A 1 198 ? -10.903 3.173 21.105 1.00 71.38 198 PHE A O 1
ATOM 1576 N N . ARG A 1 199 ? -11.974 1.456 20.147 1.00 61.97 199 ARG A N 1
ATOM 1577 C CA . ARG A 1 199 ? -12.281 0.771 21.414 1.00 61.97 199 ARG A CA 1
ATOM 1578 C C . ARG A 1 199 ? -11.263 -0.336 21.665 1.00 61.97 199 ARG A C 1
ATOM 1580 O O . ARG A 1 199 ? -11.512 -1.499 21.363 1.00 61.97 199 ARG A O 1
ATOM 1587 N N . MET A 1 200 ? -10.123 0.021 22.244 1.00 50.50 200 MET A N 1
ATOM 1588 C CA . MET A 1 200 ? -9.251 -0.982 22.855 1.00 50.50 200 MET A CA 1
ATOM 1589 C C . MET A 1 200 ? -9.941 -1.533 24.116 1.00 50.50 200 MET A C 1
ATOM 1591 O O . MET A 1 200 ? -10.577 -0.753 24.833 1.00 50.50 200 MET A O 1
ATOM 1595 N N . PRO A 1 201 ? -9.872 -2.849 24.397 1.00 43.06 201 PRO A N 1
ATOM 1596 C CA . PRO A 1 201 ? -10.354 -3.379 25.667 1.00 43.06 201 PRO A CA 1
ATOM 1597 C C . PRO A 1 201 ? -9.616 -2.662 26.799 1.00 43.06 201 PRO A C 1
ATOM 1599 O O . PRO A 1 201 ? -8.408 -2.441 26.696 1.00 43.06 201 PRO A O 1
ATOM 1602 N N . GLU A 1 202 ? -10.348 -2.258 27.840 1.00 35.06 202 GLU A N 1
ATOM 1603 C CA . GLU A 1 202 ? -9.748 -1.659 29.033 1.00 35.06 202 GLU A CA 1
ATOM 1604 C C . GLU A 1 202 ? -8.586 -2.550 29.481 1.00 35.06 202 GLU A C 1
ATOM 1606 O O . GLU A 1 202 ? -8.757 -3.759 29.663 1.00 35.06 202 GLU A O 1
ATOM 1611 N N . ALA A 1 203 ? -7.386 -1.965 29.559 1.00 37.00 203 ALA A N 1
ATOM 1612 C CA . ALA A 1 203 ? -6.223 -2.658 30.082 1.00 37.00 203 ALA A CA 1
ATOM 1613 C C . ALA A 1 203 ? -6.563 -3.097 31.510 1.00 37.00 203 ALA A C 1
ATOM 1615 O O . ALA A 1 203 ? -6.787 -2.257 32.381 1.00 37.00 203 ALA A O 1
ATOM 1616 N N . ASN A 1 204 ? -6.685 -4.409 31.688 1.00 34.19 204 ASN A N 1
ATOM 1617 C CA . ASN A 1 204 ? -7.008 -5.052 32.955 1.00 34.1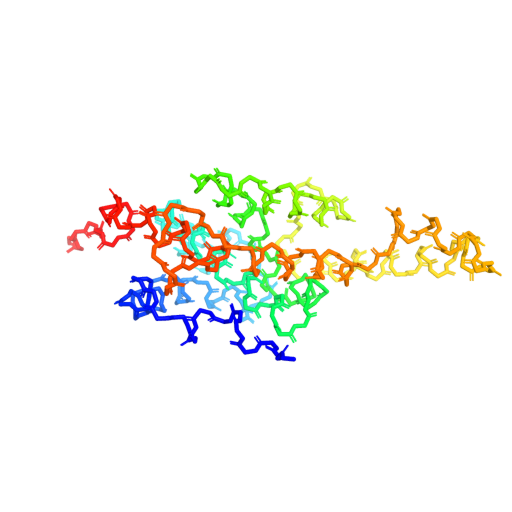9 204 ASN A CA 1
ATOM 1618 C C . ASN A 1 204 ? -5.771 -5.095 33.857 1.00 34.19 204 ASN A C 1
ATOM 1620 O O . ASN A 1 204 ? -4.684 -5.426 33.324 1.00 34.19 204 ASN A O 1
#

Organism: NCBI:txid2866724

pLDDT: mean 75.92, std 15.6, range [34.19, 95.88]

Secondary structure (DSSP, 8-state):
--GGGG-GGG--SGGGGGHHHIIIIIIHHHHHHHHHS---TTSHHHHHHHHS-HHHHHHHHHHHHHHHHHHHHHHHHHHSGGGGGHHHHHHHHHHTT-HHHHHHHHHHHTTS-SSPPSSHHHHHHHHHHHHHHHHT-GGGGSHHHHHHHHHHH--HHHHHHHHHHHHTS--TTS-GGG--TTHHHHHHHHHH-GGGTS-PPP--

Radius of gyration: 17.94 Å; chains: 1; bounding box: 41×35×63 Å

InterPro domains:
  IPR025402 DNA mimic protein DMP19, C-terminal [PF14300] (52-166)